Protein AF-A0A836LJ61-F1 (afdb_monomer)

Solvent-accessible surface area (backbone atoms only — not comparable to full-atom values): 12086 Å² total; per-residue (Å²): 141,86,81,91,87,84,80,86,81,91,79,88,78,81,90,78,89,77,90,81,89,81,90,79,80,95,72,95,64,85,80,70,62,71,61,62,61,51,51,56,52,51,52,52,52,48,54,52,49,50,53,52,41,46,74,70,70,47,64,63,67,63,55,51,52,43,59,75,76,42,60,72,69,58,45,50,56,47,52,53,53,51,51,51,47,53,52,50,42,53,52,52,51,55,54,53,74,72,51,62,84,84,47,52,71,61,50,54,52,49,51,52,51,49,50,49,45,51,50,51,52,51,54,52,53,50,53,50,53,52,52,49,51,50,52,53,50,49,53,54,49,51,50,52,51,51,52,50,53,51,49,50,51,52,51,52,51,50,53,51,50,53,55,49,50,53,50,51,56,61,62,44,50,61,54,53,52,52,51,53,51,50,52,54,52,50,52,51,53,53,50,54,50,52,52,51,53,53,52,58,64,68,78,107

Radius of gyration: 42.4 Å; Cα contacts (8 Å, |Δi|>4): 39; chains: 1; bounding box: 93×60×134 Å

Structure (mmCIF, N/CA/C/O backbone):
data_AF-A0A836LJ61-F1
#
_entry.id   AF-A0A836LJ61-F1
#
loop_
_atom_site.group_PDB
_atom_site.id
_atom_site.type_symbol
_atom_site.label_atom_id
_atom_site.label_alt_id
_atom_site.label_comp_id
_atom_site.label_asym_id
_atom_site.label_entity_id
_atom_site.label_seq_id
_atom_site.pdbx_PDB_ins_code
_atom_site.Cartn_x
_atom_site.Cartn_y
_atom_site.Cartn_z
_atom_site.occupancy
_atom_site.B_iso_or_equiv
_atom_site.auth_seq_id
_atom_site.auth_comp_id
_atom_site.auth_asym_id
_atom_site.auth_atom_id
_atom_site.pdbx_PDB_model_num
ATOM 1 N N . MET A 1 1 ? 5.068 -17.039 27.313 1.00 44.16 1 MET A N 1
ATOM 2 C CA . MET A 1 1 ? 5.742 -17.846 26.276 1.00 44.16 1 MET A CA 1
ATOM 3 C C . MET A 1 1 ? 5.333 -19.300 26.443 1.00 44.16 1 MET A C 1
ATOM 5 O O . MET A 1 1 ? 5.659 -19.870 27.473 1.00 44.16 1 MET A O 1
ATOM 9 N N . ARG A 1 2 ? 4.597 -19.876 25.486 1.00 36.59 2 ARG A N 1
ATOM 10 C CA . ARG A 1 2 ? 4.479 -21.328 25.267 1.00 36.59 2 ARG A CA 1
ATOM 11 C C . ARG A 1 2 ? 4.173 -21.536 23.786 1.00 36.59 2 ARG A C 1
ATOM 13 O O . ARG A 1 2 ? 3.287 -20.891 23.237 1.00 36.59 2 ARG A O 1
ATOM 20 N N . CYS A 1 3 ? 5.047 -22.321 23.176 1.00 38.25 3 CYS A N 1
ATOM 21 C CA . CYS A 1 3 ? 5.268 -22.480 21.751 1.00 38.25 3 CYS A CA 1
ATOM 22 C C . CYS A 1 3 ? 4.331 -23.538 21.148 1.00 38.25 3 CYS A C 1
ATOM 24 O O . CYS A 1 3 ? 3.771 -24.368 21.862 1.00 38.25 3 CYS A O 1
ATOM 26 N N . CYS A 1 4 ? 4.207 -23.477 19.828 1.00 45.09 4 CYS A N 1
ATOM 27 C CA . CYS A 1 4 ? 3.462 -24.343 18.924 1.00 45.09 4 CYS A CA 1
ATOM 28 C C . CYS A 1 4 ? 3.693 -25.848 19.128 1.00 45.09 4 CYS A C 1
ATOM 30 O O . CYS A 1 4 ? 4.825 -26.269 19.356 1.00 45.09 4 CYS A O 1
ATOM 32 N N . ARG A 1 5 ? 2.648 -26.649 18.880 1.00 39.84 5 ARG A N 1
ATOM 33 C CA . ARG A 1 5 ? 2.696 -27.962 18.205 1.00 39.84 5 ARG A CA 1
ATOM 34 C C . ARG A 1 5 ? 1.268 -28.494 18.078 1.00 39.84 5 ARG A C 1
ATOM 36 O O . ARG A 1 5 ? 0.656 -28.795 19.087 1.00 39.84 5 ARG A O 1
ATOM 43 N N . HIS A 1 6 ? 0.735 -28.544 16.862 1.00 38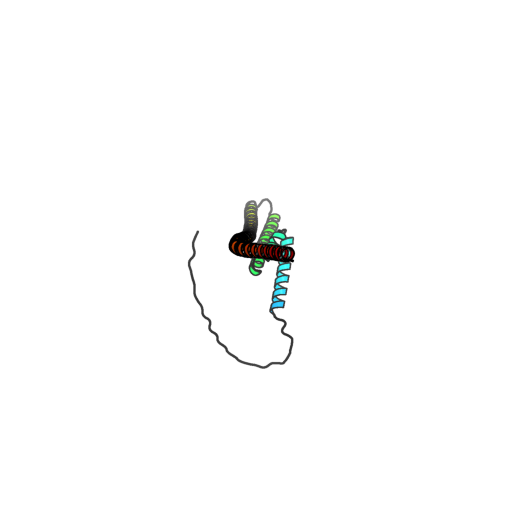.25 6 HIS A N 1
ATOM 44 C CA . HIS A 1 6 ? 0.222 -29.773 16.250 1.00 38.25 6 HIS A CA 1
ATOM 45 C C . HIS A 1 6 ? -0.155 -29.483 14.793 1.00 38.25 6 HIS A C 1
ATOM 47 O O . HIS A 1 6 ? -0.993 -28.643 14.480 1.00 38.25 6 HIS A O 1
ATOM 53 N N . LEU A 1 7 ? 0.595 -30.156 13.927 1.00 40.50 7 LEU A N 1
ATOM 54 C CA . LEU A 1 7 ? 0.459 -30.241 12.485 1.00 40.50 7 LEU A CA 1
ATOM 55 C C . LEU A 1 7 ? -0.731 -31.136 12.110 1.00 40.50 7 LEU A C 1
ATOM 57 O O . LEU A 1 7 ? -1.010 -32.108 12.804 1.00 40.50 7 LEU A O 1
ATOM 61 N N . LEU A 1 8 ? -1.324 -30.803 10.961 1.00 43.09 8 LEU A N 1
ATOM 62 C CA . LEU A 1 8 ? -1.774 -31.703 9.892 1.00 43.09 8 LEU A CA 1
ATOM 63 C C . LEU A 1 8 ? -2.558 -32.960 10.296 1.00 43.09 8 LEU A C 1
ATOM 65 O O . LEU A 1 8 ? -1.994 -33.979 10.681 1.00 43.09 8 LEU A O 1
ATOM 69 N N . THR A 1 9 ? -3.854 -32.936 10.000 1.00 40.59 9 THR A N 1
ATOM 70 C CA . THR A 1 9 ? -4.607 -34.140 9.635 1.00 40.59 9 THR A CA 1
ATOM 71 C C . THR A 1 9 ? -5.372 -33.849 8.352 1.00 40.59 9 THR A C 1
ATOM 73 O O . THR A 1 9 ? -6.233 -32.975 8.294 1.00 40.59 9 THR A O 1
ATOM 76 N N . ALA A 1 10 ? -4.967 -34.552 7.297 1.00 38.06 10 ALA A N 1
ATOM 77 C CA . ALA A 1 10 ? -5.681 -34.657 6.042 1.00 38.06 10 ALA A CA 1
ATOM 78 C C . ALA A 1 10 ? -7.031 -35.346 6.284 1.00 38.06 10 ALA A C 1
ATOM 80 O O . ALA A 1 10 ? -7.087 -36.358 6.980 1.00 38.06 10 ALA A O 1
ATOM 81 N N . ALA A 1 11 ? -8.097 -34.827 5.681 1.00 36.62 11 ALA A N 1
ATOM 82 C CA . ALA A 1 11 ? -9.365 -35.532 5.575 1.00 36.62 11 ALA A CA 1
ATOM 83 C C . ALA A 1 11 ? -9.870 -35.405 4.139 1.00 36.62 11 ALA A C 1
ATOM 85 O O . ALA A 1 11 ? -10.268 -34.336 3.680 1.00 36.62 11 ALA A O 1
ATOM 86 N N . ALA A 1 12 ? -9.778 -36.530 3.439 1.00 41.47 12 ALA A N 1
ATOM 87 C CA . ALA A 1 12 ? -10.475 -36.807 2.206 1.00 41.47 12 ALA A CA 1
ATOM 88 C C . ALA A 1 12 ? -11.982 -36.934 2.479 1.00 41.47 12 ALA A C 1
ATOM 90 O O . ALA A 1 12 ? -12.393 -37.649 3.391 1.00 41.47 12 ALA A O 1
ATOM 91 N N . SER A 1 13 ? -12.796 -36.302 1.643 1.00 42.72 13 SER A N 1
ATOM 92 C CA . SER A 1 13 ? -14.199 -36.665 1.422 1.00 42.72 13 SER A CA 1
ATOM 93 C C . SER A 1 13 ? -14.479 -36.431 -0.065 1.00 42.72 13 SER A C 1
ATOM 95 O O . SER A 1 13 ? -14.593 -35.305 -0.532 1.00 42.72 13 SER A O 1
ATOM 97 N N . ALA A 1 14 ? -14.236 -37.437 -0.905 1.00 37.72 14 ALA A N 1
ATOM 98 C CA . ALA A 1 14 ? -15.188 -38.498 -1.236 1.00 37.72 14 ALA A CA 1
ATOM 99 C C . ALA A 1 14 ? -16.477 -37.925 -1.841 1.00 37.72 14 ALA A C 1
ATOM 101 O O . ALA A 1 14 ? -17.413 -37.539 -1.145 1.00 37.72 14 ALA A O 1
ATOM 102 N N . ALA A 1 15 ? -16.474 -37.891 -3.173 1.00 37.56 15 ALA A N 1
ATOM 103 C CA . ALA A 1 15 ? -17.652 -37.785 -4.006 1.00 37.56 15 ALA A CA 1
ATOM 104 C C . ALA A 1 15 ? -18.613 -38.940 -3.696 1.00 37.56 15 ALA A C 1
ATOM 106 O O . ALA A 1 15 ? -18.236 -40.105 -3.805 1.00 37.56 15 ALA A O 1
ATOM 107 N N . VAL A 1 16 ? -19.860 -38.610 -3.368 1.00 38.16 16 VAL A N 1
ATOM 108 C CA . VAL A 1 16 ? -20.997 -39.505 -3.576 1.00 38.16 16 VAL A CA 1
ATOM 109 C C . VAL A 1 16 ? -22.079 -38.695 -4.267 1.00 38.16 16 VAL A C 1
ATOM 111 O O . VAL A 1 16 ? -22.767 -37.866 -3.676 1.00 38.16 16 VAL A O 1
ATOM 114 N N . SER A 1 17 ? -22.168 -38.935 -5.566 1.00 36.19 17 SER A N 1
ATOM 115 C CA . SER A 1 17 ? -23.322 -38.649 -6.393 1.00 36.19 17 SER A CA 1
ATOM 116 C C . SER A 1 17 ? -24.450 -39.584 -5.964 1.00 36.19 17 SER A C 1
ATOM 118 O O . SER A 1 17 ? -24.323 -40.797 -6.098 1.00 36.19 17 SER A O 1
ATOM 120 N N . THR A 1 18 ? -25.568 -39.032 -5.512 1.00 38.81 18 THR A N 1
ATOM 121 C CA . THR A 1 18 ? -26.854 -39.737 -5.536 1.00 38.81 18 THR A CA 1
ATOM 122 C C . THR A 1 18 ? -27.911 -38.791 -6.069 1.00 38.81 18 THR A C 1
ATOM 124 O O . THR A 1 18 ? -28.430 -37.916 -5.382 1.00 38.81 18 THR A O 1
ATOM 127 N N . SER A 1 19 ? -28.169 -38.985 -7.353 1.00 35.66 19 SER A N 1
ATOM 128 C CA . SER A 1 19 ? -29.383 -38.648 -8.073 1.00 35.66 19 SER A CA 1
ATOM 129 C C . SER A 1 19 ? -30.616 -39.260 -7.404 1.00 35.66 19 SER A C 1
ATOM 131 O O . SER A 1 19 ? -30.665 -40.474 -7.216 1.00 35.66 19 SER A O 1
ATOM 133 N N . ALA A 1 20 ? -31.636 -38.446 -7.145 1.00 34.50 20 ALA A N 1
ATOM 134 C CA . ALA A 1 20 ? -33.028 -38.884 -7.163 1.00 34.50 20 ALA A CA 1
ATOM 135 C C . ALA A 1 20 ? -33.936 -37.676 -7.421 1.00 34.50 20 ALA A C 1
ATOM 137 O O . ALA A 1 20 ? -33.952 -36.692 -6.686 1.00 34.50 20 ALA A O 1
ATOM 138 N N . SER A 1 21 ? -34.633 -37.776 -8.540 1.00 34.88 21 SER A N 1
ATOM 139 C CA . SER A 1 21 ? -35.595 -36.871 -9.142 1.00 34.88 21 SER A CA 1
ATOM 140 C C . SER A 1 21 ? -36.911 -36.797 -8.363 1.00 34.88 21 SER A C 1
ATOM 142 O O . SER A 1 21 ? -37.418 -37.806 -7.888 1.00 34.88 21 SER A O 1
ATOM 144 N N . SER A 1 22 ? -37.545 -35.623 -8.348 1.00 30.77 22 SER A N 1
ATOM 145 C CA . SER A 1 22 ? -39.002 -35.536 -8.511 1.00 30.77 22 SER A CA 1
ATOM 146 C C . SER A 1 22 ? -39.396 -34.168 -9.070 1.00 30.77 22 SER A C 1
ATOM 148 O O . SER A 1 22 ? -38.905 -33.118 -8.669 1.00 30.77 22 SER A O 1
ATOM 150 N N . SER A 1 23 ? -40.226 -34.247 -10.100 1.00 37.88 23 SER A N 1
ATOM 151 C CA . SER A 1 23 ? -40.7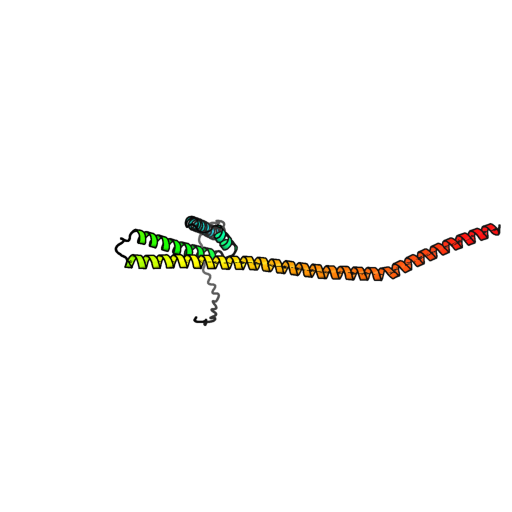64 -33.200 -10.957 1.00 37.88 23 SER A CA 1
ATOM 152 C C . SER A 1 23 ? -41.703 -32.240 -10.226 1.00 37.88 23 SER A C 1
ATOM 154 O O . SER A 1 23 ? -42.610 -32.687 -9.528 1.00 37.88 23 SER A O 1
ATOM 156 N N . GLY A 1 24 ? -41.573 -30.939 -10.494 1.00 31.80 24 GLY A N 1
ATOM 157 C CA . GLY A 1 24 ? -42.545 -29.937 -10.064 1.00 31.80 24 GLY A CA 1
ATOM 158 C C . GLY A 1 24 ? -42.348 -28.596 -10.766 1.00 31.80 24 GLY A C 1
ATOM 159 O O . GLY A 1 24 ? -41.484 -27.825 -10.377 1.00 31.80 24 GLY A O 1
ATOM 160 N N . SER A 1 25 ? -43.173 -28.370 -11.792 1.00 32.38 25 SER A N 1
ATOM 161 C CA . SER A 1 25 ? -43.582 -27.087 -12.388 1.00 32.38 25 SER A CA 1
ATOM 162 C C . SER A 1 25 ? -42.511 -26.083 -12.836 1.00 32.38 25 SER A C 1
ATOM 164 O O . SER A 1 25 ? -41.841 -25.419 -12.051 1.00 32.38 25 SER A O 1
ATOM 166 N N . VAL A 1 26 ? -42.489 -25.918 -14.158 1.00 45.31 26 VAL A N 1
ATOM 167 C CA . VAL A 1 26 ? -41.986 -24.781 -14.927 1.00 45.31 26 VAL A CA 1
ATOM 168 C C . VAL A 1 26 ? -42.402 -23.458 -14.283 1.00 45.31 26 VAL A C 1
ATOM 170 O O . VAL A 1 26 ? -43.577 -23.112 -14.290 1.00 45.31 26 VAL A O 1
ATOM 173 N N . ASP A 1 27 ? -41.421 -22.703 -13.800 1.00 34.75 27 ASP A N 1
ATOM 174 C CA . ASP A 1 27 ? -41.513 -21.251 -13.711 1.00 34.75 27 ASP A CA 1
ATOM 175 C C . ASP A 1 27 ? -40.127 -20.682 -14.028 1.00 34.75 27 ASP A C 1
ATOM 177 O O . ASP A 1 27 ? -39.209 -20.646 -13.203 1.00 34.75 27 ASP A O 1
ATOM 181 N N . ALA A 1 28 ? -39.944 -20.327 -15.299 1.00 39.94 28 ALA A N 1
ATOM 182 C CA . ALA A 1 28 ? -38.728 -19.731 -15.827 1.00 39.94 28 ALA A CA 1
ATOM 183 C C . ALA A 1 28 ? -38.600 -18.292 -15.309 1.00 39.94 28 ALA A C 1
ATOM 185 O O . ALA A 1 28 ? -38.899 -17.318 -15.997 1.00 39.94 28 ALA A O 1
ATOM 186 N N . ARG A 1 29 ? -38.148 -18.160 -14.062 1.00 39.91 29 ARG A N 1
ATOM 187 C CA . ARG A 1 29 ? -37.668 -16.904 -13.492 1.00 39.91 29 ARG A CA 1
ATOM 188 C C . ARG A 1 29 ? -36.154 -16.868 -13.703 1.00 39.91 29 ARG A C 1
ATOM 190 O O . ARG A 1 29 ? -35.488 -17.817 -13.289 1.00 39.91 29 ARG A O 1
ATOM 197 N N . PRO A 1 30 ? -35.577 -15.828 -14.330 1.00 39.69 30 PRO A N 1
ATOM 198 C CA . PRO A 1 30 ? -34.135 -15.774 -14.506 1.00 39.69 30 PRO A CA 1
ATOM 199 C C . PRO A 1 30 ? -33.485 -15.788 -13.121 1.00 39.69 30 PRO A C 1
ATOM 201 O O . PRO A 1 30 ? -33.727 -14.905 -12.291 1.00 39.69 30 PRO A O 1
ATOM 204 N N . ALA A 1 31 ? -32.700 -16.832 -12.860 1.00 41.81 31 ALA A N 1
ATOM 205 C CA . ALA A 1 31 ? -31.839 -16.938 -11.699 1.00 41.81 31 ALA A CA 1
ATOM 206 C C . ALA A 1 31 ? -30.743 -15.874 -11.832 1.00 41.81 31 ALA A C 1
ATOM 208 O O . ALA A 1 31 ? -29.651 -16.128 -12.328 1.00 41.81 31 ALA A O 1
ATOM 209 N N . VAL A 1 32 ? -31.072 -14.650 -11.418 1.00 51.66 32 VAL A N 1
ATOM 210 C CA . VAL A 1 32 ? -30.083 -13.632 -11.059 1.00 51.66 32 VAL A CA 1
ATOM 211 C C . VAL A 1 32 ? -29.144 -14.293 -10.047 1.00 51.66 32 VAL A C 1
ATOM 213 O O . VAL A 1 32 ? -29.651 -14.881 -9.081 1.00 51.66 32 VAL A O 1
ATOM 216 N N . PRO A 1 33 ? -27.818 -14.261 -10.257 1.00 43.94 33 PRO A N 1
ATOM 217 C CA . PRO A 1 33 ? -26.881 -14.987 -9.415 1.00 43.94 33 PRO A CA 1
ATOM 218 C C . PRO A 1 33 ? -27.097 -14.590 -7.953 1.00 43.94 33 PRO A C 1
ATOM 220 O O . PRO A 1 33 ? -27.109 -13.414 -7.592 1.00 43.94 33 PRO A O 1
ATOM 223 N N . ALA A 1 34 ? -27.285 -15.585 -7.085 1.00 49.34 34 ALA A N 1
ATOM 224 C CA . ALA A 1 34 ? -27.433 -15.374 -5.646 1.00 49.34 34 ALA A CA 1
ATOM 225 C C . ALA A 1 34 ? -26.196 -14.698 -5.007 1.00 49.34 34 ALA A C 1
ATOM 227 O O . ALA A 1 34 ? -26.288 -14.222 -3.875 1.00 49.34 34 ALA A O 1
ATOM 228 N N . SER A 1 35 ? -25.078 -14.606 -5.745 1.00 52.19 35 SER A N 1
ATOM 229 C CA . SER A 1 35 ? -23.873 -13.851 -5.369 1.00 52.19 35 SER A CA 1
ATOM 230 C C . SER A 1 35 ? -24.168 -12.358 -5.210 1.00 52.19 35 SER A C 1
ATOM 232 O O . SER A 1 35 ? -23.905 -11.792 -4.152 1.00 52.19 35 SER A O 1
ATOM 234 N N . ASP A 1 36 ? -24.853 -11.740 -6.177 1.00 52.69 36 ASP A N 1
ATOM 235 C CA . ASP A 1 36 ? -25.031 -10.280 -6.217 1.00 52.69 36 ASP A CA 1
ATOM 236 C C . ASP A 1 36 ? -25.926 -9.766 -5.075 1.00 52.69 36 ASP A C 1
ATOM 238 O O . ASP A 1 36 ? -25.746 -8.667 -4.537 1.00 52.69 36 ASP A O 1
ATOM 242 N N . LYS A 1 37 ? -26.896 -10.582 -4.640 1.00 55.81 37 LYS A N 1
ATOM 243 C CA . LYS A 1 37 ? -27.758 -10.264 -3.485 1.00 55.81 37 LYS A CA 1
ATOM 244 C C . LYS A 1 37 ? -27.027 -10.427 -2.149 1.00 55.81 37 LYS A C 1
ATOM 246 O O . LYS A 1 37 ? -27.299 -9.679 -1.209 1.00 55.81 37 LYS A O 1
ATOM 251 N N . SER A 1 38 ? -26.106 -11.386 -2.051 1.00 60.34 38 SER A N 1
ATOM 252 C CA . SER A 1 38 ? -25.283 -11.578 -0.853 1.00 60.34 38 SER A CA 1
ATOM 253 C C . SER A 1 38 ? -24.251 -10.458 -0.705 1.00 60.34 38 SER A C 1
ATOM 255 O O . SER A 1 38 ? -24.109 -9.895 0.383 1.00 60.34 38 SER A O 1
ATOM 257 N N . GLU A 1 39 ? -23.606 -10.070 -1.805 1.00 63.75 39 GLU A N 1
ATOM 258 C CA . GLU A 1 39 ? -22.591 -9.014 -1.839 1.00 63.75 39 GLU A CA 1
ATOM 259 C C . GLU A 1 39 ? -23.191 -7.640 -1.520 1.00 63.75 39 GLU A C 1
ATOM 261 O O . GLU A 1 39 ? -22.714 -6.942 -0.623 1.00 63.75 39 GLU A O 1
ATOM 266 N N . SER A 1 40 ? -24.326 -7.293 -2.133 1.00 70.25 40 SER A N 1
ATOM 267 C CA . SER A 1 40 ? -25.053 -6.052 -1.815 1.00 70.25 40 SER A CA 1
ATOM 268 C C . SER A 1 40 ? -25.546 -5.996 -0.358 1.00 70.25 40 SER A C 1
ATOM 270 O O . SER A 1 40 ? -25.511 -4.935 0.285 1.00 70.25 40 SER A O 1
ATOM 272 N N . SER A 1 41 ? -25.949 -7.133 0.221 1.00 76.19 41 SER A N 1
ATOM 273 C CA . SER A 1 41 ? -26.294 -7.225 1.647 1.00 76.19 41 SER A CA 1
ATOM 274 C C . SER A 1 41 ? -25.068 -7.080 2.561 1.00 76.19 41 SER A C 1
ATOM 276 O O . SER A 1 41 ? -25.166 -6.494 3.644 1.00 76.19 41 SER A O 1
ATOM 278 N N . ALA A 1 42 ? -23.909 -7.596 2.155 1.00 70.56 42 ALA A N 1
ATOM 279 C CA . ALA A 1 42 ? -22.667 -7.480 2.914 1.00 70.56 42 ALA A CA 1
ATOM 280 C C . ALA A 1 42 ? -22.140 -6.038 2.903 1.00 70.56 42 ALA A C 1
ATOM 282 O O . ALA A 1 42 ? -21.779 -5.499 3.953 1.00 70.56 42 ALA A O 1
ATOM 283 N N . GLU A 1 43 ? -22.175 -5.369 1.750 1.00 78.69 43 GLU A N 1
ATOM 284 C CA . GLU A 1 43 ? -21.792 -3.964 1.614 1.00 78.69 43 GLU A CA 1
ATOM 285 C C . GLU A 1 43 ? -22.678 -3.031 2.441 1.00 78.69 43 GLU A C 1
ATOM 287 O O . GLU A 1 43 ? -22.188 -2.113 3.104 1.00 78.69 43 GLU A O 1
ATOM 292 N N . THR A 1 44 ? -23.994 -3.251 2.435 1.00 83.75 44 THR A N 1
ATOM 293 C CA . THR A 1 44 ? -24.934 -2.448 3.232 1.00 83.75 44 THR A CA 1
ATOM 294 C C . THR A 1 44 ? -24.719 -2.653 4.729 1.00 83.75 44 THR A C 1
ATOM 296 O O . THR A 1 44 ? -24.674 -1.667 5.478 1.00 83.75 44 THR A O 1
ATOM 299 N N . ALA A 1 45 ? -24.478 -3.892 5.171 1.00 80.56 45 ALA A N 1
ATOM 300 C CA . ALA A 1 45 ? -24.068 -4.177 6.543 1.00 80.56 45 ALA A CA 1
ATOM 301 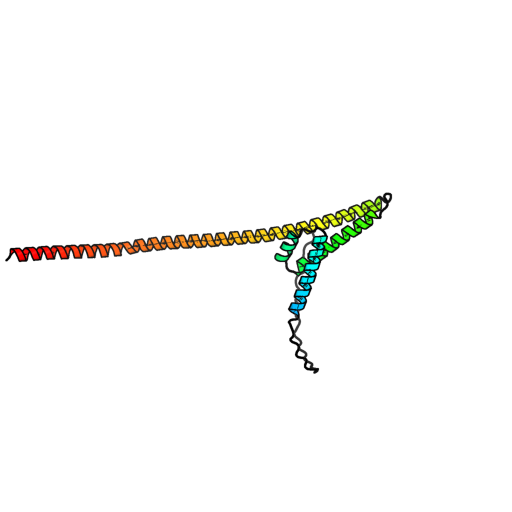C C . ALA A 1 45 ? -22.768 -3.431 6.898 1.00 80.56 45 ALA A C 1
ATOM 303 O O . ALA A 1 45 ? -22.696 -2.786 7.947 1.00 80.56 45 ALA A O 1
ATOM 304 N N . MET A 1 46 ? -21.788 -3.405 5.996 1.00 77.50 46 MET A N 1
ATOM 305 C CA . MET A 1 46 ? -20.514 -2.711 6.193 1.00 77.50 46 MET A CA 1
ATOM 306 C C . MET A 1 46 ? -20.656 -1.193 6.268 1.00 77.50 46 MET A C 1
ATOM 308 O O . MET A 1 46 ? -20.129 -0.573 7.190 1.00 77.50 46 MET A O 1
ATOM 312 N N . ARG A 1 47 ? -21.434 -0.583 5.369 1.00 82.44 47 ARG A N 1
ATOM 313 C CA . ARG A 1 47 ? -21.744 0.856 5.409 1.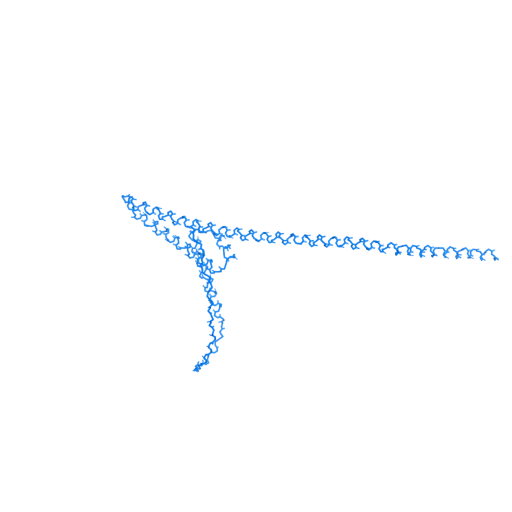00 82.44 47 ARG A CA 1
ATOM 314 C C . ARG A 1 47 ? -22.459 1.225 6.709 1.00 82.44 47 ARG A C 1
ATOM 316 O O . ARG A 1 47 ? -22.193 2.281 7.288 1.00 82.44 47 ARG A O 1
ATOM 323 N N . SER A 1 48 ? -23.337 0.352 7.207 1.00 85.31 48 SER A N 1
ATOM 324 C CA . SER A 1 48 ? -24.012 0.559 8.491 1.00 85.31 48 SER A CA 1
ATOM 325 C C . SER A 1 48 ? -23.037 0.493 9.678 1.00 85.31 48 SER A C 1
ATOM 327 O O . SER A 1 48 ? -23.101 1.344 10.570 1.00 85.31 48 SER A O 1
ATOM 329 N N . LEU A 1 49 ? -22.089 -0.454 9.666 1.00 82.81 49 LEU A N 1
ATOM 330 C CA . LEU A 1 49 ? -21.029 -0.582 10.672 1.00 82.81 49 LEU A CA 1
ATOM 331 C C . LEU A 1 49 ? -20.086 0.621 10.634 1.00 82.81 49 LEU A C 1
ATOM 333 O O . LEU A 1 49 ? -19.807 1.208 11.678 1.00 82.81 49 LEU A O 1
ATOM 337 N N . TYR A 1 50 ? -19.682 1.041 9.436 1.00 83.56 50 TYR A N 1
ATOM 338 C CA . TYR A 1 50 ? -18.851 2.215 9.203 1.00 83.56 50 TYR A CA 1
ATOM 339 C C . TYR A 1 50 ? -19.491 3.474 9.795 1.00 83.56 50 TYR A C 1
ATOM 341 O O . TYR A 1 50 ? -18.867 4.173 10.589 1.00 83.56 50 TYR A O 1
ATOM 349 N N . ARG A 1 51 ? -20.777 3.726 9.507 1.00 84.88 51 ARG A N 1
ATOM 350 C CA . ARG A 1 51 ? -21.517 4.868 10.076 1.00 84.88 51 ARG A CA 1
ATOM 351 C C . ARG A 1 51 ? -21.596 4.814 11.603 1.00 84.88 51 ARG A C 1
ATOM 353 O O . ARG A 1 51 ? -21.494 5.852 12.251 1.00 84.88 51 ARG A O 1
ATOM 360 N N . ARG A 1 52 ? -21.796 3.629 12.190 1.00 84.56 52 ARG A N 1
ATOM 361 C CA . ARG A 1 52 ? -21.848 3.456 13.654 1.00 84.56 52 ARG A CA 1
ATOM 362 C C . ARG A 1 52 ? -20.497 3.730 14.310 1.00 84.56 52 ARG A C 1
ATOM 364 O O . ARG A 1 52 ? -20.465 4.361 15.359 1.00 84.56 52 ARG A O 1
ATOM 371 N N . LEU A 1 53 ? -19.406 3.297 13.686 1.00 82.75 53 LEU A N 1
ATOM 372 C CA . LEU A 1 53 ? -18.046 3.562 14.153 1.00 82.75 53 LEU A CA 1
ATOM 373 C C . LEU A 1 53 ? -17.677 5.044 14.018 1.00 82.75 53 LEU A C 1
ATOM 375 O O . LEU A 1 53 ? -17.113 5.613 14.948 1.00 82.75 53 LEU A O 1
ATOM 379 N N . LEU A 1 54 ? -18.091 5.697 12.928 1.00 84.88 54 LEU A N 1
ATOM 380 C CA . LEU A 1 54 ? -17.914 7.141 12.757 1.00 84.88 54 LEU A CA 1
ATOM 381 C C . LEU A 1 54 ? -18.645 7.931 13.855 1.00 84.88 54 LEU A C 1
ATOM 383 O O . LEU A 1 54 ? -18.081 8.842 14.450 1.00 84.88 54 LEU A O 1
ATOM 387 N N . LYS A 1 55 ? -19.886 7.535 14.180 1.00 87.00 55 LYS A N 1
ATOM 388 C CA . LYS A 1 55 ? -20.660 8.119 15.291 1.00 87.00 55 LYS A CA 1
ATOM 389 C C . LYS A 1 55 ? -20.030 7.865 16.663 1.00 87.00 55 LYS A C 1
ATOM 391 O O . LYS A 1 55 ? -20.217 8.674 17.561 1.00 87.00 55 LYS A O 1
ATOM 396 N N . ALA A 1 56 ? -19.296 6.765 16.826 1.00 78.12 56 ALA A N 1
ATOM 397 C CA . ALA A 1 56 ? -18.536 6.470 18.040 1.00 78.12 56 ALA A CA 1
ATOM 398 C C . ALA A 1 56 ? -17.227 7.285 18.151 1.00 78.12 56 ALA A C 1
ATOM 400 O O . ALA A 1 56 ? -16.499 7.126 19.129 1.00 78.12 56 ALA A O 1
ATOM 401 N N . GLY A 1 57 ? -16.931 8.157 17.176 1.00 77.38 57 GLY A N 1
ATOM 402 C CA . GLY A 1 57 ? -15.753 9.026 17.178 1.00 77.38 57 GLY A CA 1
ATOM 403 C C . GLY A 1 57 ? -14.474 8.354 16.672 1.00 77.38 57 GLY A C 1
ATOM 404 O O . GLY A 1 57 ? -13.382 8.785 17.030 1.00 77.38 57 GLY A O 1
ATOM 405 N N . GLU A 1 58 ? -14.582 7.282 15.881 1.00 81.19 58 GLU A N 1
ATOM 406 C CA . GLU A 1 58 ? -13.415 6.642 15.260 1.00 81.19 58 GLU A CA 1
ATOM 407 C C . GLU A 1 58 ? -12.907 7.405 14.027 1.00 81.19 58 GLU A C 1
ATOM 409 O O . GLU A 1 58 ? -13.669 8.039 13.293 1.00 81.19 58 GLU A O 1
ATOM 414 N N . GLU A 1 59 ? -11.601 7.300 13.767 1.00 78.81 59 GLU A N 1
ATOM 415 C CA . GLU A 1 59 ? -10.937 7.963 12.642 1.00 78.81 59 GLU A CA 1
ATOM 416 C C . GLU A 1 59 ? -11.382 7.366 11.294 1.00 78.81 59 GLU A C 1
ATOM 418 O O . GLU A 1 59 ? -10.969 6.273 10.895 1.00 78.81 59 GLU A O 1
ATOM 423 N N . GLY A 1 60 ? -12.203 8.115 10.551 1.00 74.94 60 GLY A N 1
ATOM 424 C CA . GLY A 1 60 ? -12.766 7.669 9.272 1.00 74.94 60 GLY A CA 1
ATOM 425 C C . GLY A 1 60 ? -11.723 7.315 8.206 1.00 74.94 60 GLY A C 1
ATOM 426 O O . GLY A 1 60 ? -11.941 6.370 7.448 1.00 74.94 60 GLY A O 1
ATOM 427 N N . ARG A 1 61 ? -10.580 8.020 8.186 1.00 75.25 61 ARG A N 1
ATOM 428 C CA . ARG A 1 61 ? -9.467 7.769 7.249 1.00 75.25 61 ARG A CA 1
ATOM 429 C C . ARG A 1 61 ? -8.769 6.438 7.526 1.00 75.25 61 ARG A C 1
ATOM 431 O O . ARG A 1 61 ? -8.556 5.659 6.605 1.00 75.25 61 ARG A O 1
ATOM 438 N N . MET A 1 62 ? -8.486 6.138 8.796 1.00 72.38 62 MET A N 1
ATOM 439 C CA . MET A 1 62 ? -7.874 4.865 9.198 1.00 72.38 62 MET A CA 1
ATOM 440 C C . MET A 1 62 ? -8.776 3.683 8.821 1.00 72.38 62 MET A C 1
ATOM 442 O O . MET A 1 62 ? -8.306 2.654 8.345 1.00 72.38 62 MET A O 1
ATOM 446 N N . MET A 1 63 ? -10.088 3.847 8.993 1.00 75.19 63 MET A N 1
ATOM 447 C CA . MET A 1 63 ? -11.066 2.812 8.677 1.00 75.19 63 MET A CA 1
ATOM 448 C C . MET A 1 63 ? -11.229 2.588 7.166 1.00 75.19 63 MET A C 1
ATOM 450 O O . MET A 1 63 ? -11.373 1.444 6.745 1.00 75.19 63 MET A O 1
ATOM 454 N N . GLN A 1 64 ? -11.157 3.651 6.354 1.00 78.81 64 GLN A N 1
ATOM 455 C CA . GLN A 1 64 ? -11.125 3.546 4.889 1.00 78.81 64 GLN A CA 1
ATOM 456 C C . GLN A 1 64 ? -9.884 2.792 4.404 1.00 78.81 64 GLN A C 1
ATOM 458 O O . GLN A 1 64 ? -10.015 1.872 3.606 1.00 78.81 64 GLN A O 1
ATOM 463 N N . HIS A 1 65 ? -8.703 3.109 4.938 1.00 74.31 65 HIS A N 1
ATOM 464 C CA . HIS A 1 65 ? -7.463 2.415 4.561 1.00 74.31 65 HIS A CA 1
ATOM 465 C C . HIS A 1 65 ? -7.460 0.944 5.003 1.00 74.31 65 HIS A C 1
ATOM 467 O O . HIS A 1 65 ? -6.985 0.063 4.297 1.00 74.31 65 HIS A O 1
ATOM 473 N N . CYS A 1 66 ? -8.081 0.627 6.142 1.00 69.50 66 CYS A N 1
ATOM 474 C CA . CYS A 1 66 ? -8.238 -0.767 6.561 1.00 69.50 66 CYS A CA 1
ATOM 475 C C . CYS A 1 66 ? -9.159 -1.578 5.636 1.00 69.50 66 CYS A C 1
ATOM 477 O O . CYS A 1 66 ? -8.971 -2.791 5.545 1.00 69.50 66 CYS A O 1
ATOM 479 N N . LEU A 1 67 ? -10.138 -0.934 4.987 1.00 69.88 67 LEU A N 1
ATOM 480 C CA . LEU A 1 67 ? -11.049 -1.561 4.020 1.00 69.88 67 LEU A CA 1
ATOM 481 C C . LEU A 1 67 ? -10.376 -1.819 2.668 1.00 69.88 67 LEU A C 1
ATOM 483 O O . LEU A 1 67 ? -10.761 -2.762 1.987 1.00 69.88 67 LEU A O 1
ATOM 487 N N . THR A 1 68 ? -9.393 -1.004 2.280 1.00 76.56 68 THR A N 1
ATOM 488 C CA . THR A 1 68 ? -8.660 -1.191 1.020 1.00 76.56 68 THR A CA 1
ATOM 489 C C . THR A 1 68 ? -7.545 -2.225 1.143 1.00 76.56 68 THR A C 1
ATOM 491 O O . THR A 1 68 ? -7.256 -2.921 0.175 1.00 76.56 68 THR A O 1
ATOM 494 N N . VAL A 1 69 ? -6.924 -2.343 2.322 1.00 76.31 69 VAL A N 1
ATOM 495 C CA . VAL A 1 69 ? -5.750 -3.208 2.529 1.00 76.31 69 VAL A CA 1
ATOM 496 C C . VAL A 1 69 ? -6.112 -4.628 2.987 1.00 76.31 69 VAL A C 1
ATOM 498 O O . VAL A 1 69 ? -5.401 -5.570 2.649 1.00 76.31 69 VAL A O 1
ATOM 501 N N . ASN A 1 70 ? -7.183 -4.814 3.769 1.00 77.62 70 ASN A N 1
ATOM 502 C CA . ASN A 1 70 ? -7.517 -6.120 4.356 1.00 77.62 70 ASN A CA 1
ATOM 503 C C . ASN A 1 70 ? -8.714 -6.788 3.670 1.00 77.62 70 ASN A C 1
ATOM 505 O O . ASN A 1 70 ? -9.615 -6.091 3.200 1.00 77.62 70 ASN A O 1
ATOM 509 N N . PRO A 1 71 ? -8.794 -8.134 3.694 1.00 80.25 71 PRO A N 1
ATOM 510 C CA . PRO A 1 71 ? -9.981 -8.838 3.238 1.00 80.25 71 PRO A CA 1
ATOM 511 C C . PRO A 1 71 ? -11.220 -8.396 4.023 1.00 80.25 71 PRO A C 1
ATOM 513 O O . PRO A 1 71 ? -11.177 -8.072 5.216 1.00 80.25 71 PRO A O 1
ATOM 516 N N . LEU A 1 72 ? -12.354 -8.420 3.329 1.00 76.00 72 LEU A N 1
ATOM 517 C CA . LEU A 1 72 ? -13.641 -7.925 3.806 1.00 76.00 72 LEU A CA 1
ATOM 518 C C . LEU A 1 72 ? -14.086 -8.575 5.137 1.00 76.00 72 LEU A C 1
ATOM 520 O O . LEU A 1 72 ? -14.676 -7.925 5.998 1.00 76.00 72 LEU A O 1
ATOM 524 N N . SER A 1 73 ? -13.764 -9.854 5.342 1.00 79.88 73 SER A N 1
ATOM 525 C CA . SER A 1 73 ? -14.070 -10.595 6.573 1.00 79.88 73 SER A CA 1
ATOM 526 C C . SER A 1 73 ? -13.360 -10.026 7.803 1.00 79.88 73 SER A C 1
ATOM 528 O O . SER A 1 73 ? -13.956 -9.903 8.878 1.00 79.88 73 SER A O 1
ATOM 530 N N . ASP A 1 74 ? -12.093 -9.647 7.646 1.00 80.38 74 ASP A N 1
ATOM 531 C CA . ASP A 1 74 ? -11.235 -9.220 8.749 1.00 80.38 74 ASP A CA 1
ATOM 532 C C . ASP A 1 74 ? -11.576 -7.798 9.186 1.00 80.38 74 ASP A C 1
ATOM 534 O O . ASP A 1 74 ? -11.597 -7.504 10.386 1.00 80.38 74 ASP A O 1
ATOM 538 N N . SER A 1 75 ? -11.928 -6.930 8.233 1.00 78.56 75 SER A N 1
ATOM 539 C CA . SER A 1 75 ? -12.384 -5.566 8.513 1.00 78.56 75 SER A CA 1
ATOM 540 C C . SER A 1 75 ? -13.731 -5.551 9.251 1.00 78.56 75 SER A C 1
ATOM 542 O O . SER A 1 75 ? -13.901 -4.797 10.216 1.00 78.56 75 SER A O 1
ATOM 544 N N . VAL A 1 76 ? -14.664 -6.444 8.897 1.00 81.44 76 VAL A N 1
ATOM 545 C CA . VAL A 1 76 ? -15.940 -6.614 9.617 1.00 81.44 76 VAL A CA 1
ATOM 546 C C . VAL A 1 76 ? -15.719 -7.181 11.017 1.00 81.44 76 VAL A C 1
ATOM 548 O O . VAL A 1 76 ? -16.257 -6.646 11.993 1.00 81.44 76 VAL A O 1
ATOM 551 N N . ALA A 1 77 ? -14.909 -8.236 11.153 1.00 84.62 77 ALA A N 1
ATOM 552 C CA . ALA A 1 77 ? -14.595 -8.831 12.451 1.00 84.62 77 ALA A CA 1
ATOM 553 C C . ALA A 1 77 ? -13.938 -7.811 13.395 1.00 84.62 77 ALA A C 1
ATOM 555 O O . ALA A 1 77 ? -14.274 -7.738 14.585 1.00 84.62 77 ALA A O 1
ATOM 556 N N . TYR A 1 78 ? -13.046 -6.985 12.849 1.00 81.62 78 TYR A N 1
ATOM 557 C CA . TYR A 1 78 ? -12.429 -5.868 13.544 1.00 81.62 78 TYR A CA 1
ATOM 558 C C . TYR A 1 78 ? -13.464 -4.826 13.996 1.00 81.62 78 TYR A C 1
ATOM 560 O O . TYR A 1 78 ? -13.551 -4.521 15.189 1.00 81.62 78 TYR A O 1
ATOM 568 N N . GLY A 1 79 ? -14.297 -4.334 13.074 1.00 83.19 79 GLY A N 1
ATOM 569 C CA . GLY A 1 79 ? -15.316 -3.326 13.366 1.00 83.19 79 GLY A CA 1
ATOM 570 C C . GLY A 1 79 ? -16.319 -3.783 14.429 1.00 83.19 79 GLY A C 1
ATOM 571 O O . GLY A 1 79 ? -16.680 -3.019 15.326 1.00 83.19 79 GLY A O 1
ATOM 572 N N . LEU A 1 80 ? -16.712 -5.060 14.408 1.00 85.75 80 LEU A N 1
ATOM 573 C CA . LEU A 1 80 ? -17.584 -5.649 15.427 1.00 85.75 80 LEU A CA 1
ATOM 574 C C . LEU 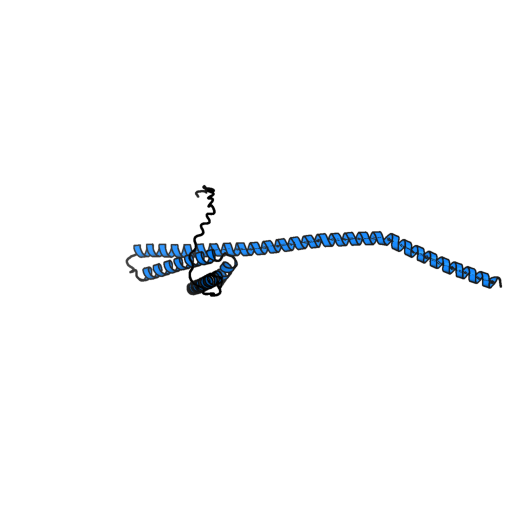A 1 80 ? -16.907 -5.758 16.800 1.00 85.75 80 LEU A C 1
ATOM 576 O O . LEU A 1 80 ? -17.568 -5.537 17.817 1.00 85.75 80 LEU A O 1
ATOM 580 N N . ARG A 1 81 ? -15.613 -6.099 16.863 1.00 87.19 81 ARG A N 1
ATOM 581 C CA . ARG A 1 81 ? -14.853 -6.098 18.128 1.00 87.19 81 ARG A CA 1
ATOM 582 C C . ARG A 1 81 ? -14.738 -4.688 18.697 1.00 87.19 81 ARG A C 1
ATOM 584 O O . ARG A 1 81 ? -14.938 -4.503 19.895 1.00 87.19 81 ARG A O 1
ATOM 591 N N . LEU A 1 82 ? -14.484 -3.705 17.840 1.00 86.31 82 LEU A N 1
ATOM 592 C CA . LEU A 1 82 ? -14.374 -2.304 18.229 1.00 86.31 82 LEU A CA 1
ATOM 593 C C . LEU A 1 82 ? -15.707 -1.759 18.767 1.00 86.31 82 LEU A C 1
ATOM 595 O O . LEU A 1 82 ? -15.742 -1.173 19.847 1.00 86.31 82 LEU A O 1
ATOM 599 N N . LEU A 1 83 ? -16.826 -2.051 18.093 1.00 87.88 83 LEU A N 1
ATOM 600 C CA . LEU A 1 83 ? -18.167 -1.702 18.579 1.00 87.88 83 LEU A CA 1
ATOM 601 C C . LEU A 1 83 ? -18.505 -2.374 19.914 1.00 87.88 83 LEU A C 1
ATOM 603 O O . LEU A 1 83 ? -19.117 -1.744 20.776 1.00 87.88 83 LEU A O 1
ATOM 607 N N . ARG A 1 84 ? -18.107 -3.638 20.115 1.00 88.31 84 ARG A N 1
ATOM 608 C CA . ARG A 1 84 ? -18.297 -4.331 21.401 1.00 88.31 84 ARG A CA 1
ATOM 609 C C . ARG A 1 84 ? -17.525 -3.654 22.530 1.00 88.31 84 ARG A C 1
ATOM 611 O O . ARG A 1 84 ? -18.082 -3.492 23.611 1.00 88.31 84 ARG A O 1
ATOM 618 N N . LEU A 1 85 ? -16.284 -3.237 22.283 1.00 86.06 85 LEU A N 1
ATOM 619 C CA . LEU A 1 85 ? -15.466 -2.526 23.270 1.00 86.06 85 LEU A CA 1
ATOM 620 C C . LEU A 1 85 ? -16.049 -1.144 23.600 1.00 86.06 85 LEU A C 1
ATOM 622 O O . LEU A 1 85 ? -16.145 -0.805 24.776 1.00 86.06 85 LEU A O 1
ATOM 626 N N . HIS A 1 86 ? -16.520 -0.393 22.599 1.00 87.12 86 HIS A N 1
ATOM 627 C CA . HIS A 1 86 ? -17.214 0.889 22.804 1.00 87.12 86 HIS A CA 1
ATOM 628 C C . HIS A 1 86 ? -18.516 0.743 23.587 1.00 87.12 86 HIS A C 1
ATOM 630 O O . HIS A 1 86 ? -18.796 1.510 24.510 1.00 87.12 86 HIS A O 1
ATOM 636 N N . ARG A 1 87 ? -19.312 -0.281 23.267 1.00 87.69 87 ARG A N 1
ATOM 637 C CA . ARG A 1 87 ? -20.524 -0.593 24.030 1.00 87.69 87 ARG A CA 1
ATOM 638 C C . ARG A 1 87 ? -20.180 -0.999 25.466 1.00 87.69 87 ARG A C 1
ATOM 640 O O . ARG A 1 87 ? -20.830 -0.544 26.398 1.00 87.69 87 ARG A O 1
ATOM 647 N N . GLY A 1 88 ? -19.120 -1.782 25.658 1.00 85.62 88 GLY A N 1
ATOM 648 C CA . GLY A 1 88 ? -18.584 -2.102 26.982 1.00 85.62 88 GLY A CA 1
ATOM 649 C C . GLY A 1 88 ? -18.206 -0.845 27.768 1.00 85.62 88 GLY A C 1
ATOM 650 O O . GLY A 1 88 ? -18.670 -0.664 28.889 1.00 85.62 88 GLY A O 1
ATOM 651 N N . LEU A 1 89 ? -17.459 0.074 27.156 1.00 86.12 89 LEU A N 1
ATOM 652 C CA . LEU A 1 89 ? -17.028 1.316 27.795 1.00 86.12 89 LEU A CA 1
ATOM 653 C C . LEU A 1 89 ? -18.213 2.215 28.184 1.00 86.12 89 LEU A C 1
ATOM 655 O O . LEU A 1 89 ? -18.301 2.647 29.328 1.00 86.12 89 LEU A O 1
ATOM 659 N N . THR A 1 90 ? -19.165 2.426 27.274 1.00 87.00 90 THR A N 1
ATOM 660 C CA . THR A 1 90 ? -20.368 3.238 27.542 1.00 87.00 90 THR A CA 1
ATOM 661 C C . THR A 1 90 ? -21.255 2.635 28.631 1.00 87.00 90 THR A C 1
ATOM 663 O O . THR A 1 90 ? -21.777 3.369 29.468 1.00 87.00 90 THR A O 1
ATOM 666 N N . THR A 1 91 ? -21.393 1.304 28.685 1.00 87.94 91 THR A N 1
ATOM 667 C CA . THR A 1 91 ? -22.136 0.645 29.775 1.00 87.94 91 THR A CA 1
ATOM 668 C C . THR A 1 91 ? -21.441 0.798 31.126 1.00 87.94 91 THR A C 1
ATOM 670 O O . THR A 1 91 ? -22.109 1.055 32.126 1.00 87.94 91 THR A O 1
ATOM 673 N N . VAL A 1 92 ? -20.109 0.696 31.164 1.00 86.25 92 VAL A N 1
ATOM 674 C CA . VAL A 1 92 ? -19.317 0.896 32.386 1.00 86.25 92 VAL A CA 1
ATOM 675 C C . VAL A 1 92 ? -19.391 2.351 32.845 1.00 86.25 92 VAL A C 1
ATOM 677 O O . VAL A 1 92 ? -19.546 2.593 34.039 1.00 86.25 92 VAL A O 1
ATOM 680 N N . ASP A 1 93 ? -19.367 3.307 31.917 1.00 86.25 93 ASP A N 1
ATOM 681 C CA . ASP A 1 93 ? -19.507 4.735 32.216 1.00 86.25 93 ASP A CA 1
ATOM 682 C C . ASP A 1 93 ? -20.904 5.069 32.757 1.00 86.25 93 ASP A C 1
ATOM 684 O O . ASP A 1 93 ? -21.024 5.760 33.770 1.00 86.25 93 ASP A O 1
ATOM 688 N N . ALA A 1 94 ? -21.961 4.505 32.165 1.00 87.06 94 ALA A N 1
ATOM 689 C CA . ALA A 1 94 ? -23.323 4.639 32.681 1.00 87.06 94 ALA A CA 1
ATOM 690 C C . ALA A 1 94 ? -23.475 4.014 34.081 1.00 87.06 94 ALA A C 1
ATOM 692 O O . ALA A 1 94 ? -24.145 4.573 34.952 1.00 87.06 94 ALA A O 1
ATOM 693 N N . MET A 1 95 ? -22.829 2.868 34.333 1.00 83.19 95 MET A N 1
ATOM 694 C CA . MET A 1 95 ? -22.798 2.258 35.666 1.00 83.19 95 MET A CA 1
ATOM 695 C C . MET A 1 95 ? -21.992 3.088 36.669 1.00 83.19 95 MET A C 1
ATOM 697 O O . MET A 1 95 ? -22.378 3.153 37.833 1.00 83.19 95 MET A O 1
ATOM 701 N N . ALA A 1 96 ? -20.907 3.735 36.242 1.00 79.88 96 ALA A N 1
ATOM 702 C CA . ALA A 1 96 ? -20.109 4.610 37.093 1.00 79.88 96 ALA A CA 1
ATOM 703 C C . ALA A 1 96 ? -20.906 5.851 37.524 1.00 79.88 96 ALA A C 1
ATOM 705 O O . ALA A 1 96 ? -20.907 6.191 38.707 1.00 79.88 96 ALA A O 1
ATOM 706 N N . GLN A 1 97 ? -21.666 6.465 36.611 1.00 82.06 97 GLN A N 1
ATOM 707 C CA . GLN A 1 97 ? -22.539 7.608 36.920 1.00 82.06 97 GLN A CA 1
ATOM 708 C C . GLN A 1 97 ? -23.630 7.272 37.945 1.00 82.06 97 GLN A C 1
ATOM 710 O O . GLN A 1 97 ? -23.979 8.109 38.772 1.00 82.06 97 GLN A O 1
ATOM 715 N N . ARG A 1 98 ? -24.145 6.036 37.934 1.00 83.81 98 ARG A N 1
ATOM 716 C CA . ARG A 1 98 ? -25.165 5.575 38.891 1.00 83.81 98 ARG A CA 1
ATOM 717 C C . ARG A 1 98 ? -24.604 5.212 40.267 1.00 83.81 98 ARG A C 1
ATOM 719 O O . ARG A 1 98 ? -25.387 4.964 41.180 1.00 83.81 98 ARG A O 1
ATOM 726 N N . THR A 1 99 ? -23.280 5.134 40.440 1.00 80.12 99 THR A N 1
ATOM 727 C CA . THR A 1 99 ? -22.704 4.743 41.735 1.00 80.12 99 THR A CA 1
ATOM 728 C C . THR A 1 99 ? -22.566 5.917 42.712 1.00 80.12 99 THR A C 1
ATOM 730 O O . THR A 1 99 ? -21.863 6.890 42.414 1.00 80.12 99 THR A O 1
ATOM 733 N N . PRO A 1 100 ? -23.155 5.809 43.921 1.00 77.69 100 PRO A N 1
ATOM 734 C CA . PRO A 1 100 ? -22.991 6.800 44.983 1.00 77.69 100 PRO A CA 1
ATOM 735 C C . PRO A 1 100 ? -21.526 6.969 45.390 1.00 77.69 100 PRO A C 1
ATOM 737 O O . PRO A 1 100 ? -20.729 6.032 45.267 1.00 77.69 100 PRO A O 1
ATOM 740 N N . TRP A 1 101 ? -21.167 8.136 45.942 1.00 75.12 101 TRP A N 1
ATOM 741 C CA . TRP A 1 101 ? -19.768 8.412 46.288 1.00 75.12 101 TRP A CA 1
ATOM 742 C C . TRP A 1 101 ? -19.171 7.502 47.345 1.00 75.12 101 TRP A C 1
ATOM 744 O O . TRP A 1 101 ? -17.962 7.290 47.362 1.00 75.12 101 TRP A O 1
ATOM 754 N N . TRP A 1 102 ? -20.025 6.945 48.200 1.00 78.44 102 TRP A N 1
ATOM 755 C CA . TRP A 1 102 ? -19.613 6.228 49.401 1.00 78.44 102 TRP A CA 1
ATOM 756 C C . TRP A 1 102 ? -19.163 4.792 49.095 1.00 78.44 102 TRP A C 1
ATOM 758 O O . TRP A 1 102 ? -18.504 4.153 49.909 1.00 78.44 102 TRP A O 1
ATOM 768 N N . HIS A 1 103 ? -19.435 4.279 47.889 1.00 80.06 103 HIS A N 1
ATOM 769 C CA . HIS A 1 103 ? -18.978 2.957 47.459 1.00 80.06 103 HIS A CA 1
ATOM 770 C C . HIS A 1 103 ? -17.607 3.007 46.772 1.00 80.06 103 HIS A C 1
ATOM 772 O O . HIS A 1 103 ? -17.470 2.701 45.583 1.00 80.06 103 HIS A O 1
ATOM 778 N N . VAL A 1 104 ? -16.571 3.339 47.548 1.00 80.62 104 VAL A N 1
ATOM 779 C CA . VAL A 1 104 ? -15.181 3.466 47.072 1.00 80.62 104 VAL A CA 1
ATOM 780 C C . VAL A 1 104 ? -14.688 2.181 46.393 1.00 80.62 104 VAL A C 1
ATOM 782 O O . VAL A 1 104 ? -14.157 2.238 45.287 1.00 80.62 104 VAL A O 1
ATOM 785 N N . GLY A 1 105 ? -14.956 1.004 46.972 1.00 84.00 105 GLY A N 1
ATOM 786 C CA . GLY A 1 105 ? -14.550 -0.280 46.378 1.00 84.00 105 GLY A CA 1
ATOM 787 C C . GLY A 1 105 ? -15.183 -0.556 45.006 1.00 84.00 105 GLY A C 1
ATOM 788 O O . GLY A 1 105 ? -14.502 -0.995 44.077 1.00 84.00 105 GLY A O 1
ATOM 789 N N . LYS A 1 106 ? -16.475 -0.233 44.831 1.00 81.31 106 LYS A N 1
ATOM 790 C CA . LYS A 1 106 ? -17.153 -0.374 43.528 1.00 81.31 106 LYS A CA 1
ATOM 791 C C . LYS A 1 106 ? -16.608 0.630 42.508 1.00 81.31 106 LYS A C 1
ATOM 793 O O . LYS A 1 106 ? -16.394 0.243 41.362 1.00 81.31 106 LYS A O 1
ATOM 798 N N . ARG A 1 107 ? -16.295 1.862 42.927 1.00 81.38 107 ARG A N 1
ATOM 799 C CA . ARG A 1 107 ? -15.666 2.879 42.068 1.00 81.38 107 ARG A CA 1
ATOM 800 C C . ARG A 1 107 ? -14.267 2.488 41.606 1.00 81.38 107 ARG A C 1
ATOM 802 O O . ARG A 1 107 ? -13.967 2.634 40.425 1.00 81.38 107 ARG A O 1
ATOM 809 N N . VAL A 1 108 ? -13.427 1.948 42.491 1.00 84.56 108 VAL A N 1
ATOM 810 C CA . VAL A 1 108 ? -12.079 1.476 42.122 1.00 84.56 108 VAL A CA 1
ATOM 811 C C . VAL A 1 108 ? -12.172 0.345 41.098 1.00 84.56 108 VAL A C 1
ATOM 813 O O . VAL A 1 108 ? -11.499 0.389 40.066 1.00 84.56 108 VAL A O 1
ATOM 816 N N . ARG A 1 109 ? -13.074 -0.624 41.315 1.00 85.62 109 ARG A N 1
ATOM 817 C CA . ARG A 1 109 ? -13.324 -1.709 40.354 1.00 85.62 109 ARG A CA 1
ATOM 818 C C . ARG A 1 109 ? -13.811 -1.176 39.003 1.00 85.62 109 ARG A C 1
ATOM 820 O O . ARG A 1 109 ? -13.309 -1.605 37.969 1.00 85.62 109 ARG A O 1
ATOM 827 N N . GLN A 1 110 ? -14.747 -0.229 38.991 1.00 85.50 110 GLN A N 1
ATOM 828 C CA . GLN A 1 110 ? -15.235 0.399 37.758 1.00 85.50 110 GLN A CA 1
ATOM 829 C C . GLN A 1 110 ? -14.141 1.204 37.043 1.00 85.50 110 GLN A C 1
ATOM 831 O O . GLN A 1 110 ? -14.025 1.114 35.824 1.00 85.50 110 GLN A O 1
ATOM 836 N N . GLY A 1 111 ? -13.289 1.919 37.782 1.00 84.50 111 GLY A N 1
ATOM 837 C CA . GLY A 1 111 ? -12.137 2.635 37.231 1.00 84.50 111 GLY A CA 1
ATOM 838 C C . GLY A 1 111 ? -11.115 1.702 36.574 1.00 84.50 111 GLY A C 1
ATOM 839 O O . GLY A 1 111 ? -10.642 1.987 35.474 1.00 84.50 111 GLY A O 1
ATOM 840 N N . LEU A 1 112 ? -10.825 0.554 37.195 1.00 88.38 112 LEU A N 1
ATOM 841 C CA . LEU A 1 112 ? -9.981 -0.502 36.620 1.00 88.38 112 LEU A CA 1
ATOM 842 C C . LEU A 1 112 ? -10.579 -1.078 35.334 1.00 88.38 112 LEU A C 1
ATOM 844 O O . LEU A 1 112 ? -9.874 -1.215 34.336 1.00 88.38 112 LEU A O 1
ATOM 848 N N . VAL A 1 113 ? -11.881 -1.365 35.332 1.00 88.25 113 VAL A N 1
ATOM 849 C CA . VAL A 1 113 ? -12.585 -1.872 34.146 1.00 88.25 113 VAL A CA 1
ATOM 850 C C . VAL A 1 113 ? -12.580 -0.831 33.020 1.00 88.25 113 VAL A C 1
ATOM 852 O O . VAL A 1 113 ? -12.310 -1.172 31.869 1.00 88.25 113 VAL A O 1
ATOM 855 N N . ARG A 1 114 ? -12.792 0.450 33.340 1.00 87.38 114 ARG A N 1
ATOM 856 C CA . ARG A 1 114 ? -12.710 1.555 32.375 1.00 87.38 114 ARG A CA 1
ATOM 857 C C . ARG A 1 114 ? -11.314 1.655 31.760 1.00 87.38 114 ARG A C 1
ATOM 859 O O . ARG A 1 114 ? -11.184 1.729 30.540 1.00 87.38 114 ARG A O 1
ATOM 866 N N . ARG A 1 115 ? -10.268 1.579 32.592 1.00 90.12 115 ARG A N 1
ATOM 867 C CA . ARG A 1 115 ? -8.870 1.550 32.134 1.00 90.12 115 ARG A CA 1
ATOM 868 C C . ARG A 1 115 ? -8.585 0.331 31.265 1.00 90.12 115 ARG A C 1
ATOM 870 O O . ARG A 1 115 ? -7.952 0.494 30.233 1.00 90.12 115 ARG A O 1
ATOM 877 N N . TYR A 1 116 ? -9.088 -0.851 31.617 1.00 91.62 116 TYR A N 1
ATOM 878 C CA . TYR A 1 116 ? -8.935 -2.062 30.806 1.00 91.62 116 TYR A CA 1
ATOM 879 C C . TYR A 1 116 ? -9.525 -1.893 29.400 1.00 91.62 116 TYR A C 1
ATOM 881 O O . TYR A 1 116 ? -8.843 -2.173 28.413 1.00 91.62 116 TYR A O 1
ATOM 889 N N . TYR A 1 117 ? -10.764 -1.401 29.293 1.00 87.38 117 TYR A N 1
ATOM 890 C CA . TYR A 1 117 ? -11.403 -1.171 27.996 1.00 87.38 117 TYR A CA 1
ATOM 891 C C . TYR A 1 117 ? -10.687 -0.088 27.186 1.00 87.38 117 TYR A C 1
ATOM 893 O O . TYR A 1 117 ? -10.455 -0.291 25.996 1.00 87.38 117 TYR A O 1
ATOM 901 N N . ALA A 1 118 ? -10.262 1.007 27.824 1.00 88.06 118 ALA A N 1
ATOM 902 C CA . ALA A 1 118 ? -9.466 2.047 27.175 1.00 88.06 118 ALA A CA 1
ATOM 903 C C . ALA A 1 118 ? -8.120 1.504 26.659 1.00 88.06 118 ALA A C 1
ATOM 905 O O . ALA A 1 118 ? -7.750 1.757 25.513 1.00 88.06 118 ALA A O 1
ATOM 906 N N . TRP A 1 119 ? -7.423 0.689 27.459 1.00 90.56 119 TRP A N 1
ATOM 907 C CA . TRP A 1 119 ? -6.159 0.059 27.066 1.00 90.56 119 TRP A CA 1
ATOM 908 C C . TRP A 1 119 ? -6.349 -0.916 25.908 1.00 90.56 119 TRP A C 1
ATOM 910 O O . TRP A 1 119 ? -5.558 -0.939 24.967 1.00 90.56 119 TRP A O 1
ATOM 920 N N . LYS A 1 120 ? -7.428 -1.707 25.943 1.00 87.88 120 LYS A N 1
ATOM 921 C CA . LYS A 1 120 ? -7.780 -2.610 24.848 1.00 87.88 120 LYS A CA 1
ATOM 922 C C . LYS A 1 120 ? -8.075 -1.846 23.567 1.00 87.88 120 LYS A C 1
ATOM 924 O O . LYS A 1 120 ? -7.549 -2.239 22.529 1.00 87.88 120 LYS A O 1
ATOM 929 N N . LEU A 1 121 ? -8.827 -0.750 23.641 1.00 86.88 121 LEU A N 1
ATOM 930 C CA . LEU A 1 121 ? -9.113 0.110 22.494 1.00 86.88 121 LEU A CA 1
ATOM 931 C C . LEU A 1 121 ? -7.822 0.691 21.897 1.00 86.88 121 LEU A C 1
ATOM 933 O O . LEU A 1 121 ? -7.604 0.594 20.691 1.00 86.88 121 LEU A O 1
ATOM 937 N N . LEU A 1 122 ? -6.933 1.214 22.749 1.00 86.88 122 LEU A N 1
ATOM 938 C CA . LEU A 1 122 ? -5.640 1.764 22.339 1.00 86.88 122 LEU A CA 1
ATOM 939 C C . LEU A 1 122 ? -4.759 0.700 21.675 1.00 86.88 122 LEU A C 1
ATOM 941 O O . LEU A 1 122 ? -4.213 0.941 20.602 1.00 86.88 122 LEU A O 1
ATOM 945 N N . SER A 1 123 ? -4.664 -0.492 22.272 1.00 87.75 123 SER A N 1
ATOM 946 C CA . SER A 1 123 ? -3.883 -1.600 21.711 1.00 87.75 123 SER A CA 1
ATOM 947 C C . SER A 1 123 ? -4.407 -2.040 20.344 1.00 87.75 123 SER A C 1
ATOM 949 O O . SER A 1 123 ? -3.615 -2.307 19.443 1.00 87.75 123 SER A O 1
ATOM 951 N N . LEU A 1 124 ? -5.735 -2.058 20.172 1.00 85.12 124 LEU A N 1
ATOM 952 C CA . LEU A 1 124 ? -6.374 -2.399 18.907 1.00 85.12 124 LEU A CA 1
ATOM 953 C C . LEU A 1 124 ? -5.998 -1.368 17.839 1.00 85.12 124 LEU A C 1
ATOM 955 O O . LEU A 1 124 ? -5.487 -1.746 16.791 1.00 85.12 124 LEU A O 1
ATOM 959 N N . ARG A 1 125 ? -6.176 -0.071 18.134 1.00 86.06 125 ARG A N 1
ATOM 960 C CA . ARG A 1 125 ? -5.832 1.034 17.224 1.00 86.06 125 ARG A CA 1
ATOM 961 C C . ARG A 1 125 ? -4.356 1.007 16.827 1.00 86.06 125 ARG A C 1
ATOM 963 O O . ARG A 1 125 ? -4.039 1.159 15.649 1.00 86.06 125 ARG A O 1
ATOM 970 N N . LEU A 1 126 ? -3.463 0.755 17.786 1.00 87.62 126 LEU A N 1
ATOM 971 C CA . LEU A 1 126 ? -2.026 0.656 17.530 1.00 87.62 126 LEU A CA 1
ATOM 972 C C . LEU A 1 126 ? -1.704 -0.492 16.561 1.00 87.62 126 LEU A C 1
ATOM 974 O O . LEU A 1 126 ? -0.886 -0.321 15.662 1.00 87.62 126 LEU A O 1
ATOM 978 N N . GLN A 1 127 ? -2.376 -1.638 16.715 1.00 86.19 127 GLN A N 1
ATOM 979 C CA . GLN A 1 127 ? -2.189 -2.798 15.843 1.00 86.19 127 GLN A CA 1
ATOM 980 C C . GLN A 1 127 ? -2.634 -2.551 14.399 1.00 86.19 127 GLN A C 1
ATOM 982 O O . GLN A 1 127 ? -1.967 -3.043 13.491 1.00 86.19 127 GLN A O 1
ATOM 987 N N . LEU A 1 128 ? -3.722 -1.810 14.140 1.00 80.94 128 LEU A N 1
ATOM 988 C CA . LEU A 1 128 ? -4.032 -1.482 12.737 1.00 80.94 128 LEU A CA 1
ATOM 989 C C . LEU A 1 128 ? -3.110 -0.418 12.202 1.00 80.94 128 LEU A C 1
ATOM 991 O O . LEU A 1 128 ? -2.702 -0.530 11.058 1.00 80.94 128 LEU A O 1
ATOM 995 N N . ARG A 1 129 ? -2.764 0.594 13.002 1.00 84.44 129 ARG A N 1
ATOM 996 C CA . ARG A 1 129 ? -1.874 1.653 12.531 1.00 84.44 129 ARG A CA 1
ATOM 997 C C . ARG A 1 129 ? -0.511 1.093 12.135 1.00 84.44 129 ARG A C 1
ATOM 999 O O . ARG A 1 129 ? 0.025 1.502 11.112 1.00 84.44 129 ARG A O 1
ATOM 1006 N N . SER A 1 130 ? 0.013 0.125 12.889 1.00 85.62 130 SER A N 1
ATOM 1007 C CA . SER A 1 130 ? 1.250 -0.564 12.519 1.00 85.62 130 SER A CA 1
ATOM 1008 C C . SER A 1 130 ? 1.081 -1.421 11.267 1.00 85.62 130 SER A C 1
ATOM 1010 O O . SER A 1 130 ? 1.916 -1.335 10.376 1.00 85.62 130 SER A O 1
ATOM 1012 N N . ARG A 1 131 ? -0.008 -2.190 11.136 1.00 83.75 131 ARG A N 1
ATOM 1013 C CA . ARG A 1 131 ? -0.289 -2.968 9.914 1.00 83.75 131 ARG A CA 1
ATOM 1014 C C . ARG A 1 131 ? -0.448 -2.090 8.677 1.00 83.75 131 ARG A C 1
ATOM 1016 O O . ARG A 1 131 ? 0.070 -2.437 7.624 1.00 83.75 131 ARG A O 1
ATOM 1023 N N . ASN A 1 132 ? -1.118 -0.954 8.825 1.00 84.00 132 ASN A N 1
ATOM 1024 C CA . ASN A 1 132 ? -1.297 0.028 7.768 1.00 84.00 132 ASN A CA 1
ATOM 1025 C C . ASN A 1 132 ? 0.045 0.607 7.330 1.00 84.00 132 ASN A C 1
ATOM 1027 O O . ASN A 1 132 ? 0.374 0.578 6.153 1.00 84.00 132 ASN A O 1
ATOM 1031 N N . ALA A 1 133 ? 0.852 1.047 8.299 1.00 87.50 133 ALA A N 1
ATOM 1032 C CA . ALA A 1 133 ? 2.186 1.565 8.034 1.00 87.50 133 ALA A CA 1
ATOM 1033 C C . ALA A 1 133 ? 3.086 0.515 7.364 1.00 87.50 133 ALA A C 1
ATOM 1035 O O . ALA A 1 133 ? 3.829 0.850 6.451 1.00 87.50 133 ALA A O 1
ATOM 1036 N N . ILE A 1 134 ? 3.000 -0.757 7.771 1.00 87.75 134 ILE A N 1
ATOM 1037 C CA . ILE A 1 134 ? 3.741 -1.851 7.128 1.00 87.75 134 ILE A CA 1
ATOM 1038 C C . ILE A 1 134 ? 3.301 -2.014 5.670 1.00 87.75 134 ILE A C 1
ATOM 1040 O O . ILE A 1 134 ? 4.157 -2.133 4.800 1.00 87.75 134 ILE A O 1
ATOM 1044 N N . ALA A 1 135 ? 1.995 -1.998 5.392 1.00 86.06 135 ALA A N 1
ATOM 1045 C CA . ALA A 1 135 ? 1.485 -2.108 4.028 1.00 86.06 135 ALA A CA 1
ATOM 1046 C C . ALA A 1 135 ? 1.967 -0.946 3.144 1.00 86.06 135 ALA A C 1
ATOM 1048 O O . ALA A 1 135 ? 2.481 -1.190 2.056 1.00 86.06 135 ALA A O 1
ATOM 1049 N N . ASP A 1 136 ? 1.891 0.293 3.636 1.00 87.81 136 ASP A N 1
ATOM 1050 C CA . ASP A 1 136 ? 2.375 1.467 2.902 1.00 87.81 136 ASP A CA 1
ATOM 1051 C C . ASP A 1 136 ? 3.892 1.366 2.640 1.00 87.81 136 ASP A C 1
ATOM 1053 O O . ASP A 1 136 ? 4.350 1.566 1.515 1.00 87.81 136 ASP A O 1
ATOM 1057 N N . VAL A 1 137 ? 4.684 0.966 3.644 1.00 91.56 137 VAL A N 1
ATOM 1058 C CA . VAL A 1 137 ? 6.136 0.745 3.497 1.00 91.56 137 VAL A CA 1
ATOM 1059 C C . VAL A 1 137 ? 6.442 -0.335 2.461 1.00 91.56 137 VAL A C 1
ATOM 1061 O O . VAL A 1 137 ? 7.366 -0.163 1.669 1.00 91.56 137 VAL A O 1
ATOM 1064 N N . LEU A 1 138 ? 5.672 -1.426 2.419 1.00 91.94 138 LEU A N 1
ATOM 1065 C CA . LEU A 1 138 ? 5.846 -2.476 1.412 1.00 91.94 138 LEU A CA 1
ATOM 1066 C C . LEU A 1 138 ? 5.575 -1.961 -0.005 1.00 91.94 138 LEU A C 1
ATOM 1068 O O . LEU A 1 138 ? 6.329 -2.295 -0.917 1.00 91.94 138 LEU A O 1
ATOM 1072 N N . VAL A 1 139 ? 4.553 -1.122 -0.192 1.00 92.81 139 VAL A N 1
ATOM 1073 C CA . VAL A 1 139 ? 4.266 -0.497 -1.493 1.00 92.81 139 VAL A CA 1
ATOM 1074 C C . VAL A 1 139 ? 5.413 0.420 -1.916 1.00 92.81 139 VAL A C 1
ATOM 1076 O O . VAL A 1 139 ? 5.876 0.332 -3.053 1.00 92.81 139 VAL A O 1
ATOM 1079 N N . TYR A 1 140 ? 5.926 1.252 -1.007 1.00 94.06 140 TYR A N 1
ATOM 1080 C CA . TYR A 1 140 ? 7.077 2.110 -1.302 1.00 94.06 140 TYR A CA 1
ATOM 1081 C C . TYR A 1 140 ? 8.347 1.308 -1.598 1.00 94.06 140 TYR A C 1
ATOM 1083 O O . TYR A 1 140 ? 9.074 1.646 -2.529 1.00 94.06 140 TYR A O 1
ATOM 1091 N N . LEU A 1 141 ? 8.605 0.225 -0.862 1.00 96.50 141 LEU A N 1
ATOM 1092 C CA . LEU A 1 141 ? 9.731 -0.668 -1.139 1.00 96.50 141 LEU A CA 1
ATOM 1093 C C . LEU A 1 141 ? 9.605 -1.314 -2.518 1.00 96.50 141 LEU A C 1
ATOM 1095 O O . LEU A 1 141 ? 10.576 -1.324 -3.270 1.00 96.50 141 LEU A O 1
ATOM 1099 N N . LEU A 1 142 ? 8.416 -1.799 -2.878 1.00 96.25 142 LEU A N 1
ATOM 1100 C CA . LEU A 1 142 ? 8.162 -2.360 -4.202 1.00 96.25 142 LEU A CA 1
ATOM 1101 C C . LEU A 1 142 ? 8.397 -1.309 -5.291 1.00 96.25 142 LEU A C 1
ATOM 1103 O O . LEU A 1 142 ? 9.077 -1.591 -6.274 1.00 96.25 142 LEU A O 1
ATOM 1107 N N . PHE A 1 143 ? 7.907 -0.086 -5.091 1.00 96.88 143 PHE A N 1
ATOM 1108 C CA . PHE A 1 143 ? 8.137 1.022 -6.013 1.00 96.88 143 PHE A CA 1
ATOM 1109 C C . PHE A 1 143 ? 9.631 1.329 -6.194 1.00 96.88 143 PHE A C 1
ATOM 1111 O O . PHE A 1 143 ? 10.100 1.464 -7.323 1.00 96.88 143 PHE A O 1
ATOM 1118 N N . ILE A 1 144 ? 10.401 1.379 -5.103 1.00 97.19 144 ILE A N 1
ATOM 1119 C CA . ILE A 1 144 ? 11.853 1.596 -5.155 1.00 97.19 144 ILE A CA 1
ATOM 1120 C C . ILE A 1 144 ? 12.539 0.464 -5.925 1.00 97.19 144 ILE A C 1
ATOM 1122 O O . ILE A 1 144 ? 13.364 0.739 -6.793 1.00 97.19 144 ILE A O 1
ATOM 1126 N N . ILE A 1 145 ? 12.180 -0.794 -5.657 1.00 97.19 145 ILE A N 1
ATOM 1127 C CA . ILE A 1 145 ? 12.748 -1.954 -6.358 1.00 97.19 145 ILE A CA 1
ATOM 1128 C C . ILE A 1 145 ? 12.465 -1.866 -7.860 1.00 97.19 145 ILE A C 1
ATOM 1130 O O . ILE A 1 145 ? 13.381 -2.041 -8.659 1.00 97.19 145 ILE A O 1
ATOM 1134 N N . VAL A 1 146 ? 11.231 -1.541 -8.258 1.00 97.00 146 VAL A N 1
ATOM 1135 C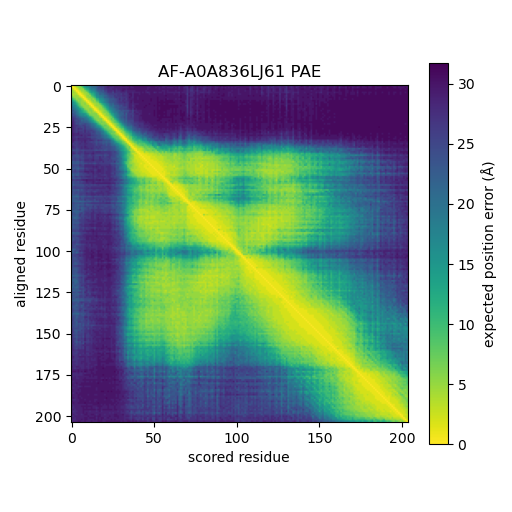 CA . VAL A 1 146 ? 10.870 -1.370 -9.675 1.00 97.00 146 VAL A CA 1
ATOM 1136 C C . VAL A 1 146 ? 11.682 -0.245 -10.316 1.00 97.00 146 VAL A C 1
ATOM 1138 O O . VAL A 1 146 ? 12.225 -0.442 -11.400 1.00 97.00 146 VAL A O 1
ATOM 1141 N N . CYS A 1 147 ? 11.834 0.899 -9.646 1.00 96.81 147 CYS A N 1
ATOM 1142 C CA . CYS A 1 147 ? 12.661 2.004 -10.135 1.00 96.81 147 CYS A CA 1
ATOM 1143 C C . CYS A 1 147 ? 14.134 1.604 -10.308 1.00 96.81 147 CYS A C 1
ATOM 1145 O O . CYS A 1 147 ? 14.747 1.952 -11.315 1.00 96.81 147 CYS A O 1
ATOM 1147 N N . VAL A 1 148 ? 14.696 0.844 -9.363 1.00 97.12 148 VAL A N 1
ATOM 1148 C CA . VAL A 1 148 ? 16.072 0.330 -9.452 1.00 97.12 148 VAL A CA 1
ATOM 1149 C C . VAL A 1 148 ? 16.218 -0.647 -10.617 1.00 97.12 148 VAL A C 1
ATOM 1151 O O . VAL A 1 148 ? 17.166 -0.531 -11.389 1.00 97.12 148 VAL A O 1
ATOM 1154 N N . LEU A 1 149 ? 15.267 -1.567 -10.801 1.00 96.69 149 LEU A N 1
ATOM 1155 C CA . LEU A 1 149 ? 15.269 -2.487 -11.941 1.00 96.69 149 LEU A CA 1
ATOM 1156 C C . LEU A 1 149 ? 15.194 -1.731 -13.270 1.00 96.69 149 LEU A C 1
ATOM 1158 O O . LEU A 1 149 ? 15.944 -2.036 -14.195 1.00 96.69 149 LEU A O 1
ATOM 1162 N N . LEU A 1 150 ? 14.335 -0.713 -13.357 1.00 96.81 150 LEU A N 1
ATOM 1163 C CA . LEU A 1 150 ? 14.224 0.131 -14.544 1.00 96.81 150 LEU A CA 1
ATOM 1164 C C . LEU A 1 150 ? 15.533 0.876 -14.830 1.00 96.81 150 LEU A C 1
ATOM 1166 O O . LEU A 1 150 ? 15.949 0.978 -15.983 1.00 96.81 150 LEU A O 1
ATOM 1170 N N . TYR A 1 151 ? 16.196 1.364 -13.781 1.00 96.44 151 TYR A N 1
ATOM 1171 C CA . TYR A 1 151 ? 17.485 2.033 -13.892 1.00 96.44 151 TYR A CA 1
ATOM 1172 C C . TYR A 1 151 ? 18.592 1.087 -14.367 1.00 96.44 151 TYR A C 1
ATOM 1174 O O . TYR A 1 151 ? 19.372 1.460 -15.241 1.00 96.44 151 TYR A O 1
ATOM 1182 N N . GLU A 1 152 ? 18.645 -0.143 -13.855 1.00 95.56 152 GLU A N 1
ATOM 1183 C CA . GLU A 1 152 ? 19.607 -1.148 -14.318 1.00 95.56 152 GLU A CA 1
ATOM 1184 C C . GLU A 1 152 ? 19.358 -1.537 -15.780 1.00 95.56 152 GLU A C 1
ATOM 1186 O O . GLU A 1 152 ? 20.300 -1.575 -16.570 1.00 95.56 152 GLU A O 1
ATOM 1191 N N . ILE A 1 153 ? 18.097 -1.725 -16.189 1.00 94.62 153 ILE A N 1
ATOM 1192 C CA . ILE A 1 153 ? 17.753 -1.970 -17.599 1.00 94.62 153 ILE A CA 1
ATOM 1193 C C . ILE A 1 153 ? 18.207 -0.792 -18.462 1.00 94.62 153 ILE A C 1
ATOM 1195 O O . ILE A 1 153 ? 18.909 -0.991 -19.452 1.00 94.62 153 ILE A O 1
ATOM 1199 N N . TYR A 1 154 ? 17.876 0.440 -18.068 1.00 95.69 154 TYR A N 1
ATOM 1200 C CA . TYR A 1 154 ? 18.311 1.642 -18.776 1.00 95.69 154 TYR A CA 1
ATOM 1201 C C . TYR A 1 154 ? 19.837 1.716 -18.890 1.00 95.69 154 TYR A C 1
ATOM 1203 O O . TYR A 1 154 ? 20.373 2.002 -19.962 1.00 95.69 154 TYR A O 1
ATOM 1211 N N . ARG A 1 155 ? 20.554 1.417 -17.804 1.00 95.69 155 ARG A N 1
ATOM 1212 C CA . ARG A 1 155 ? 22.015 1.421 -17.764 1.00 95.69 155 ARG A CA 1
ATOM 1213 C C . ARG A 1 155 ? 22.600 0.383 -18.719 1.00 95.69 155 ARG A C 1
ATOM 1215 O O . ARG A 1 155 ? 23.494 0.721 -19.494 1.00 95.69 155 ARG A O 1
ATOM 1222 N N . VAL A 1 156 ? 22.092 -0.847 -18.700 1.00 94.75 156 VAL A N 1
ATOM 1223 C CA . VAL A 1 156 ? 22.536 -1.925 -19.596 1.00 94.75 156 VAL A CA 1
ATOM 1224 C C . VAL A 1 156 ? 22.223 -1.582 -21.052 1.00 94.75 156 VAL A C 1
ATOM 1226 O O . VAL A 1 156 ? 23.100 -1.712 -21.905 1.00 94.75 156 VAL A O 1
ATOM 1229 N N . CYS A 1 157 ? 21.028 -1.063 -21.339 1.00 92.12 157 CYS A N 1
ATOM 1230 C CA . CYS A 1 157 ? 20.657 -0.595 -22.673 1.00 92.12 157 CYS A CA 1
ATOM 1231 C C . CYS A 1 157 ? 21.590 0.520 -23.153 1.00 92.12 157 CYS A C 1
ATOM 1233 O O . CYS A 1 157 ? 22.093 0.447 -24.271 1.00 92.12 157 CYS A O 1
ATOM 1235 N N . ARG A 1 158 ? 21.897 1.513 -22.310 1.00 93.69 158 ARG A N 1
ATOM 1236 C CA . ARG A 1 158 ? 22.816 2.606 -22.657 1.00 93.69 158 ARG A CA 1
ATOM 1237 C C . ARG A 1 158 ? 24.223 2.094 -22.962 1.00 93.69 158 ARG A C 1
ATOM 1239 O O . ARG A 1 158 ? 24.827 2.520 -23.941 1.00 93.69 158 ARG A O 1
ATOM 1246 N N . ILE A 1 159 ? 24.738 1.168 -22.153 1.00 92.06 159 ILE A N 1
ATOM 1247 C CA . ILE A 1 159 ? 26.040 0.531 -22.401 1.00 92.06 159 ILE A CA 1
ATOM 1248 C C . ILE A 1 159 ? 26.009 -0.249 -23.724 1.00 92.06 159 ILE A C 1
ATOM 1250 O O . ILE A 1 159 ? 26.957 -0.169 -24.503 1.00 92.06 159 ILE A O 1
ATOM 1254 N N . GLY A 1 160 ? 24.914 -0.963 -24.005 1.00 90.62 160 GLY A N 1
ATOM 1255 C CA . GLY A 1 160 ? 24.708 -1.681 -25.262 1.00 90.62 160 GLY A CA 1
ATOM 1256 C C . GLY A 1 160 ? 24.705 -0.759 -26.483 1.00 90.62 160 GLY A C 1
ATOM 1257 O O . GLY A 1 160 ? 25.392 -1.051 -27.460 1.00 90.62 160 GLY A O 1
ATOM 1258 N N . VAL A 1 161 ? 23.997 0.373 -26.409 1.00 91.56 161 VAL A N 1
ATOM 1259 C CA . VAL A 1 161 ? 23.954 1.383 -27.479 1.00 91.56 161 VAL A CA 1
ATOM 1260 C C . VAL A 1 161 ? 25.333 1.989 -27.712 1.00 91.56 161 VAL A C 1
ATOM 1262 O O . VAL A 1 161 ? 25.789 2.000 -28.850 1.00 91.56 161 VAL A O 1
ATOM 1265 N N . ASN A 1 162 ? 26.037 2.404 -26.656 1.00 90.38 162 ASN A N 1
ATOM 1266 C CA . ASN A 1 162 ? 27.390 2.952 -26.789 1.00 90.38 162 ASN A CA 1
ATOM 1267 C C . ASN A 1 162 ? 28.344 1.942 -27.446 1.00 90.38 162 ASN A C 1
ATOM 1269 O O . ASN A 1 162 ? 29.096 2.284 -28.355 1.00 90.38 162 ASN A O 1
ATOM 1273 N N . ARG A 1 163 ? 28.273 0.667 -27.043 1.00 88.06 163 ARG A N 1
ATOM 1274 C CA . ARG A 1 163 ? 29.106 -0.393 -27.627 1.00 88.06 163 ARG A CA 1
ATOM 1275 C C . ARG A 1 163 ? 28.745 -0.682 -29.088 1.00 88.06 163 ARG A C 1
ATOM 1277 O O . ARG A 1 163 ? 29.620 -1.027 -29.881 1.00 88.06 163 ARG A O 1
ATOM 1284 N N . ALA A 1 164 ? 27.468 -0.575 -29.453 1.00 84.00 164 ALA A N 1
ATOM 1285 C CA . ALA A 1 164 ? 27.032 -0.689 -30.841 1.00 84.00 164 ALA A CA 1
ATOM 1286 C C . ALA A 1 164 ? 27.534 0.498 -31.675 1.00 84.00 164 ALA A C 1
ATOM 1288 O O . ALA A 1 164 ? 28.070 0.289 -32.761 1.00 84.00 164 ALA A O 1
ATOM 1289 N N . GLU A 1 165 ? 27.437 1.719 -31.150 1.00 88.31 165 GLU A N 1
ATOM 1290 C CA . GLU A 1 165 ? 27.951 2.931 -31.790 1.00 88.31 165 GLU A CA 1
ATOM 1291 C C . GLU A 1 165 ? 29.462 2.842 -32.046 1.00 88.31 165 GLU A C 1
ATOM 1293 O O . GLU A 1 165 ? 29.916 3.120 -33.157 1.00 88.31 165 GLU A O 1
ATOM 1298 N N . GLU A 1 166 ? 30.240 2.370 -31.068 1.00 86.38 166 GLU A N 1
ATOM 1299 C CA . GLU A 1 166 ? 31.676 2.112 -31.234 1.00 86.38 166 GLU A CA 1
ATOM 1300 C C . GLU A 1 166 ? 31.948 1.120 -32.373 1.00 86.38 166 GLU A C 1
ATOM 1302 O O . GLU A 1 166 ? 32.795 1.378 -33.231 1.00 86.38 166 GLU A O 1
ATOM 1307 N N . ARG A 1 167 ? 31.190 0.017 -32.448 1.00 81.31 167 ARG A N 1
ATOM 1308 C CA . ARG A 1 167 ? 31.325 -0.958 -33.542 1.00 81.31 167 ARG A CA 1
ATOM 1309 C C . ARG A 1 167 ? 31.002 -0.348 -34.903 1.00 81.31 167 ARG A C 1
ATOM 1311 O O . ARG A 1 167 ? 31.767 -0.556 -35.844 1.00 81.31 167 ARG A O 1
ATOM 1318 N N . TYR A 1 168 ? 29.930 0.433 -35.019 1.00 82.38 168 TYR A N 1
ATOM 1319 C CA . TYR A 1 168 ? 29.598 1.111 -36.275 1.00 82.38 168 TYR A CA 1
ATOM 1320 C C . TYR A 1 168 ? 30.686 2.097 -36.700 1.00 82.38 168 TYR A C 1
ATOM 1322 O O . TYR A 1 168 ? 31.068 2.106 -37.868 1.00 82.38 168 TYR A O 1
ATOM 1330 N N . ARG A 1 169 ? 31.255 2.862 -35.759 1.00 81.31 169 ARG A N 1
ATOM 1331 C CA . ARG A 1 169 ? 32.391 3.749 -36.050 1.00 81.31 16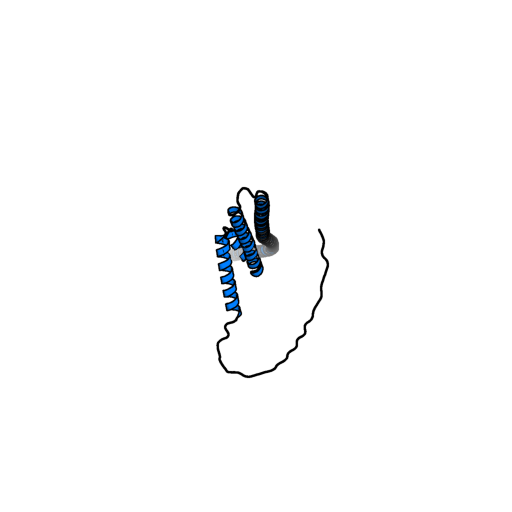9 ARG A CA 1
ATOM 1332 C C . ARG A 1 169 ? 33.597 2.971 -36.568 1.00 81.31 169 ARG A C 1
ATOM 1334 O O . ARG A 1 169 ? 34.193 3.395 -37.550 1.00 81.31 169 ARG A O 1
ATOM 1341 N N . THR A 1 170 ? 33.926 1.819 -35.979 1.00 80.62 170 THR A N 1
ATOM 1342 C CA . THR A 1 170 ? 35.049 0.995 -36.468 1.00 80.62 170 THR A CA 1
ATOM 1343 C C . THR A 1 170 ? 34.808 0.414 -37.863 1.00 80.62 170 THR A C 1
ATOM 1345 O O . THR A 1 170 ? 35.723 0.404 -38.682 1.00 80.62 170 THR A O 1
ATOM 1348 N N . LEU A 1 171 ? 33.578 -0.014 -38.168 1.00 77.50 171 LEU A N 1
ATOM 1349 C CA . LEU A 1 171 ? 33.214 -0.551 -39.484 1.00 77.50 171 LEU A CA 1
ATOM 1350 C C . LEU A 1 171 ? 33.133 0.531 -40.569 1.00 77.50 171 LEU A C 1
ATOM 1352 O O . LEU A 1 171 ? 33.350 0.235 -41.741 1.00 77.50 171 LEU A O 1
ATOM 1356 N N . ALA A 1 172 ? 32.851 1.782 -40.201 1.00 78.88 172 ALA A N 1
ATOM 1357 C CA . ALA A 1 172 ? 32.779 2.891 -41.147 1.00 78.88 172 ALA A CA 1
ATOM 1358 C C . ALA A 1 172 ? 34.155 3.299 -41.707 1.00 78.88 172 ALA A C 1
ATOM 1360 O O . ALA A 1 172 ? 34.228 3.783 -42.834 1.00 78.88 172 ALA A O 1
ATOM 1361 N N . ILE A 1 173 ? 35.243 3.079 -40.959 1.00 76.56 173 ILE A N 1
ATOM 1362 C CA . ILE A 1 173 ? 36.613 3.460 -41.352 1.00 76.56 173 ILE A CA 1
ATOM 1363 C C . ILE A 1 173 ? 37.018 2.881 -42.723 1.00 76.56 173 ILE A C 1
ATOM 1365 O O . ILE A 1 173 ? 37.382 3.672 -43.595 1.00 76.56 173 ILE A O 1
ATOM 1369 N N . PRO A 1 174 ? 36.940 1.558 -42.976 1.00 80.56 174 PRO A N 1
ATOM 1370 C CA . PRO A 1 174 ? 37.302 1.009 -44.282 1.00 80.56 174 PRO A CA 1
ATOM 1371 C C . PRO A 1 174 ? 36.369 1.487 -45.402 1.00 80.56 174 PRO A C 1
ATOM 1373 O O . PRO A 1 174 ? 36.833 1.740 -46.509 1.00 80.56 174 PRO A O 1
ATOM 1376 N N . ILE A 1 175 ? 35.075 1.683 -45.126 1.00 77.50 175 ILE A N 1
ATOM 1377 C CA . ILE A 1 175 ? 34.107 2.174 -46.122 1.00 77.50 175 ILE A CA 1
ATOM 1378 C C . ILE A 1 175 ? 34.491 3.588 -46.576 1.00 77.50 175 ILE A C 1
ATOM 1380 O O . ILE A 1 175 ? 34.614 3.845 -47.773 1.00 77.50 175 ILE A O 1
ATOM 1384 N N . LEU A 1 176 ? 34.767 4.482 -45.627 1.00 80.06 176 LEU A N 1
ATOM 1385 C CA . LEU A 1 176 ? 35.244 5.839 -45.903 1.00 80.06 176 LEU A CA 1
ATOM 1386 C C . LEU A 1 176 ? 36.565 5.833 -46.682 1.00 80.06 176 LEU A C 1
ATOM 1388 O O . LEU A 1 176 ? 36.715 6.582 -47.641 1.00 80.06 176 LEU A O 1
ATOM 1392 N N . GLN A 1 177 ? 37.504 4.955 -46.323 1.00 83.31 177 GLN A N 1
ATOM 1393 C CA . GLN A 1 177 ? 38.766 4.813 -47.055 1.00 83.31 177 GLN A CA 1
ATOM 1394 C C . GLN A 1 177 ? 38.546 4.366 -48.504 1.00 83.31 177 GLN A C 1
ATOM 1396 O O . GLN A 1 177 ? 39.167 4.919 -49.410 1.00 83.31 177 GLN A O 1
ATOM 1401 N N . THR A 1 178 ? 37.645 3.408 -48.742 1.00 86.12 178 THR A N 1
ATOM 1402 C CA . THR A 1 178 ? 37.333 2.947 -50.104 1.00 86.12 178 THR A CA 1
ATOM 1403 C C . THR A 1 178 ? 36.641 4.018 -50.940 1.00 86.12 178 THR A C 1
ATOM 1405 O O . THR A 1 178 ? 37.007 4.199 -52.098 1.00 86.12 178 THR A O 1
ATOM 1408 N N . LEU A 1 179 ? 35.703 4.775 -50.362 1.00 88.31 179 LEU A N 1
ATOM 1409 C CA . LEU A 1 179 ? 35.041 5.881 -51.056 1.00 88.31 179 LEU A CA 1
ATOM 1410 C C . LEU A 1 179 ? 36.032 6.988 -51.420 1.00 88.31 179 LEU A C 1
ATOM 1412 O O . LEU A 1 179 ? 36.084 7.398 -52.575 1.00 88.31 179 LEU A O 1
ATOM 1416 N N . ASN A 1 180 ? 36.888 7.389 -50.479 1.00 89.25 180 ASN A N 1
ATOM 1417 C CA . ASN A 1 180 ? 37.920 8.394 -50.736 1.00 89.25 180 ASN A CA 1
ATOM 1418 C C . ASN A 1 180 ? 38.922 7.925 -51.806 1.00 89.25 180 ASN A C 1
ATOM 1420 O O . ASN A 1 180 ? 39.373 8.716 -52.632 1.00 89.25 180 ASN A O 1
ATOM 1424 N N . ALA A 1 181 ? 39.271 6.634 -51.818 1.00 88.62 181 ALA A N 1
ATOM 1425 C CA . ALA A 1 181 ? 40.147 6.066 -52.838 1.00 88.62 181 ALA A CA 1
ATOM 1426 C C . ALA A 1 181 ? 39.494 6.060 -54.231 1.00 88.62 181 ALA A C 1
ATOM 1428 O O . ALA A 1 181 ? 40.168 6.348 -55.222 1.00 88.62 181 ALA A O 1
ATOM 1429 N N . LEU A 1 182 ? 38.192 5.767 -54.314 1.00 91.44 182 LEU A N 1
ATOM 1430 C CA . LEU A 1 182 ? 37.429 5.845 -55.561 1.00 91.44 182 LEU A CA 1
ATOM 1431 C C . LEU A 1 182 ? 37.332 7.286 -56.069 1.00 91.44 182 LEU A C 1
ATOM 1433 O O . LEU A 1 182 ? 37.596 7.532 -57.244 1.00 91.44 182 LEU A O 1
ATOM 1437 N N . GLU A 1 183 ? 37.041 8.241 -55.187 1.00 93.31 183 GLU A N 1
ATOM 1438 C CA . GLU A 1 183 ? 36.974 9.661 -55.537 1.00 93.31 183 GLU A CA 1
ATOM 1439 C C . GLU A 1 183 ? 38.329 10.177 -56.049 1.00 93.31 183 GLU A C 1
ATOM 1441 O O . GLU A 1 183 ? 38.404 10.788 -57.116 1.00 93.31 183 GLU A O 1
ATOM 1446 N N . ALA A 1 184 ? 39.430 9.832 -55.374 1.00 91.25 184 ALA A N 1
ATOM 1447 C CA . ALA A 1 184 ? 40.776 10.174 -55.831 1.00 91.25 184 ALA A CA 1
ATOM 1448 C C . ALA A 1 184 ? 41.123 9.537 -57.192 1.00 91.25 184 ALA A C 1
ATOM 1450 O O . ALA A 1 184 ? 41.783 10.163 -58.026 1.00 91.25 184 ALA A O 1
ATOM 1451 N N . ALA A 1 185 ? 40.675 8.304 -57.448 1.00 89.94 185 ALA A N 1
ATOM 1452 C CA . ALA A 1 185 ? 40.875 7.640 -58.734 1.00 89.94 185 ALA A CA 1
ATOM 1453 C C . ALA A 1 185 ? 40.058 8.294 -59.863 1.00 89.94 185 ALA A C 1
ATOM 1455 O O . ALA A 1 185 ? 40.542 8.397 -60.993 1.00 89.94 185 ALA A O 1
ATOM 1456 N N . GLU A 1 186 ? 38.843 8.765 -59.577 1.00 90.38 186 GLU A N 1
ATOM 1457 C CA . GLU A 1 186 ? 38.040 9.522 -60.536 1.00 90.38 186 GLU A CA 1
ATOM 1458 C C . GLU A 1 186 ? 38.655 10.879 -60.870 1.00 90.38 186 GLU A C 1
ATOM 1460 O O . GLU A 1 186 ? 38.690 11.249 -62.045 1.00 90.38 186 GLU A O 1
ATOM 1465 N N . VAL A 1 187 ? 39.168 11.601 -59.871 1.00 91.69 187 VAL A N 1
ATOM 1466 C CA . VAL A 1 187 ? 39.855 12.884 -60.080 1.00 91.69 187 VAL A CA 1
ATOM 1467 C C . VAL A 1 187 ? 41.062 12.693 -60.996 1.00 91.69 187 VAL A C 1
ATOM 1469 O O . VAL A 1 187 ? 41.137 13.351 -62.033 1.00 91.69 187 VAL A O 1
ATOM 1472 N N . ARG A 1 188 ? 41.914 11.697 -60.718 1.00 88.12 188 ARG A N 1
ATOM 1473 C CA . ARG A 1 188 ? 43.061 11.361 -61.582 1.00 88.12 188 ARG A CA 1
ATOM 1474 C C . ARG A 1 188 ? 42.639 10.994 -63.003 1.00 88.12 188 ARG A C 1
ATOM 1476 O O . ARG A 1 188 ? 43.269 11.415 -63.965 1.00 88.12 188 ARG A O 1
ATOM 1483 N N . LYS A 1 189 ? 41.550 10.234 -63.170 1.00 89.06 189 LYS A N 1
ATOM 1484 C CA . LYS A 1 189 ? 41.014 9.919 -64.508 1.00 89.06 189 LYS A CA 1
ATOM 1485 C C . LYS A 1 189 ? 40.541 11.167 -65.251 1.00 89.06 189 LYS A C 1
ATOM 1487 O O . LYS A 1 189 ? 40.699 11.234 -66.467 1.00 89.06 189 LYS A O 1
ATOM 1492 N N . ARG A 1 190 ? 39.936 12.133 -64.556 1.00 90.50 190 ARG A N 1
ATOM 1493 C CA . ARG A 1 190 ? 39.504 13.405 -65.157 1.00 90.50 190 ARG A CA 1
ATOM 1494 C C . ARG A 1 190 ? 40.702 14.283 -65.525 1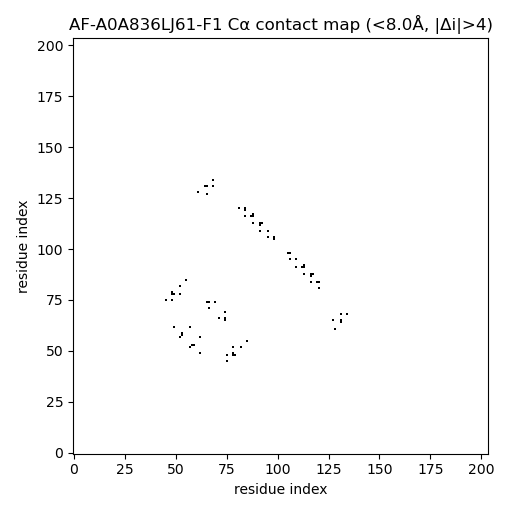.00 90.50 190 ARG A C 1
ATOM 1496 O O . ARG A 1 190 ? 40.653 14.926 -66.564 1.00 90.50 190 ARG A O 1
ATOM 1503 N N . GLU A 1 191 ? 41.757 14.290 -64.717 1.00 88.56 191 GLU A N 1
ATOM 1504 C CA . GLU A 1 191 ? 43.010 15.007 -65.001 1.00 88.56 191 GLU A CA 1
ATOM 1505 C C . GLU A 1 191 ? 43.726 14.431 -66.227 1.00 88.56 191 GLU A C 1
ATOM 1507 O O . GLU A 1 191 ? 43.968 15.168 -67.178 1.00 88.56 191 GLU A O 1
ATOM 1512 N N . LEU A 1 192 ? 43.927 13.110 -66.282 1.00 86.62 192 LEU A N 1
ATOM 1513 C CA . LEU A 1 192 ? 44.541 12.440 -67.437 1.00 86.62 192 LEU A CA 1
ATOM 1514 C C . LEU A 1 192 ? 43.756 12.667 -68.737 1.00 86.62 192 LEU A C 1
ATOM 1516 O O . LEU A 1 192 ? 44.345 12.847 -69.798 1.00 86.62 192 LEU A O 1
ATOM 1520 N N . ARG A 1 193 ? 42.417 12.690 -68.672 1.00 86.38 193 ARG A N 1
ATOM 1521 C CA . ARG A 1 193 ? 41.586 13.021 -69.843 1.00 86.38 193 ARG A CA 1
ATOM 1522 C C . ARG A 1 193 ? 41.832 14.444 -70.338 1.00 86.38 193 ARG A C 1
ATOM 1524 O O . ARG A 1 193 ? 41.941 14.637 -71.540 1.00 86.38 193 ARG A O 1
ATOM 1531 N N . LYS A 1 194 ? 41.960 15.415 -69.429 1.00 88.25 194 LYS A N 1
ATOM 1532 C CA . LYS A 1 194 ? 42.275 16.806 -69.789 1.00 88.25 194 LYS A CA 1
ATOM 1533 C C . LYS A 1 194 ? 43.676 16.938 -70.385 1.00 88.25 194 LYS A C 1
ATOM 1535 O O . LYS A 1 194 ? 43.857 17.705 -71.320 1.00 88.25 194 LYS A O 1
ATOM 1540 N N . GLU A 1 195 ? 44.660 16.211 -69.861 1.00 84.81 195 GLU A N 1
ATOM 1541 C CA . GLU A 1 195 ? 46.020 16.183 -70.418 1.00 84.81 195 GLU A CA 1
ATOM 1542 C C . GLU A 1 195 ? 46.026 15.611 -71.839 1.00 84.81 195 GLU A C 1
ATOM 1544 O O . GLU A 1 195 ? 46.526 16.264 -72.749 1.00 84.81 195 GLU A O 1
ATOM 1549 N N . MET A 1 196 ? 45.357 14.475 -72.061 1.00 82.44 196 MET A N 1
ATOM 1550 C CA . MET A 1 196 ? 45.204 13.896 -73.400 1.00 82.44 196 MET A CA 1
ATOM 1551 C C . MET A 1 196 ? 44.472 14.828 -74.374 1.00 82.44 196 MET A C 1
ATOM 1553 O O . MET A 1 196 ? 44.875 14.947 -75.527 1.00 82.44 196 MET A O 1
ATOM 1557 N N . GLU A 1 197 ? 43.396 15.491 -73.937 1.00 85.88 197 GLU A N 1
ATOM 1558 C CA . GLU A 1 197 ? 42.691 16.486 -74.756 1.00 85.88 197 GLU A CA 1
ATOM 1559 C C . GLU A 1 197 ? 43.616 17.651 -75.137 1.00 85.88 197 GLU A C 1
ATOM 1561 O O . GLU A 1 197 ? 43.620 18.083 -76.289 1.00 85.88 197 GLU A O 1
ATOM 1566 N N . ASN A 1 198 ? 44.444 18.123 -74.202 1.00 83.75 198 ASN A N 1
ATOM 1567 C CA . ASN A 1 198 ? 45.419 19.180 -74.465 1.00 83.75 198 ASN A CA 1
ATOM 1568 C C . ASN A 1 198 ? 46.534 18.735 -75.424 1.00 83.75 198 ASN A C 1
ATOM 1570 O O . ASN A 1 198 ? 46.960 19.538 -76.254 1.00 83.75 198 ASN A O 1
ATOM 1574 N N . ASP A 1 199 ? 46.997 17.488 -75.337 1.00 81.50 199 ASP A N 1
ATOM 1575 C CA . ASP A 1 199 ? 48.022 16.952 -76.239 1.00 81.50 199 ASP A CA 1
ATOM 1576 C C . ASP A 1 199 ? 47.477 16.783 -77.668 1.00 81.50 199 ASP A C 1
ATOM 1578 O O . ASP A 1 199 ? 48.118 17.219 -78.623 1.00 81.50 199 ASP A O 1
ATOM 1582 N N . ILE A 1 200 ? 46.239 16.296 -77.823 1.00 79.75 200 ILE A N 1
ATOM 1583 C CA . ILE A 1 200 ? 45.553 16.217 -79.128 1.00 79.75 200 ILE A CA 1
ATOM 1584 C C . ILE A 1 200 ? 45.392 17.607 -79.764 1.00 79.75 200 ILE A C 1
ATOM 1586 O O . ILE A 1 200 ? 45.515 17.755 -80.979 1.00 79.75 200 ILE A O 1
ATOM 1590 N N . LEU A 1 201 ? 45.111 18.638 -78.961 1.00 77.19 201 LEU A N 1
ATOM 1591 C CA . LEU A 1 201 ? 44.998 20.016 -79.450 1.00 77.19 201 LEU A CA 1
ATOM 1592 C C . LEU A 1 201 ? 46.347 20.630 -79.856 1.00 77.19 201 LEU A C 1
ATOM 1594 O O . LEU A 1 201 ? 46.347 21.582 -80.630 1.00 77.19 201 LEU A O 1
ATOM 1598 N N . ARG A 1 202 ? 47.476 20.122 -79.346 1.00 71.56 202 ARG A N 1
ATOM 1599 C CA . ARG A 1 202 ? 48.827 20.596 -79.697 1.00 71.56 202 ARG A CA 1
ATOM 1600 C C . ARG A 1 202 ? 49.402 19.930 -80.944 1.00 71.56 202 ARG A C 1
ATOM 1602 O O . ARG A 1 202 ? 50.249 20.530 -81.595 1.00 71.56 202 ARG A O 1
ATOM 1609 N N . GLU A 1 203 ? 48.978 18.709 -81.260 1.00 67.25 203 GLU A N 1
ATOM 1610 C CA . GLU A 1 203 ? 49.425 17.972 -82.453 1.00 67.25 203 GLU A CA 1
ATOM 1611 C C . GLU A 1 203 ? 48.704 18.390 -83.752 1.00 67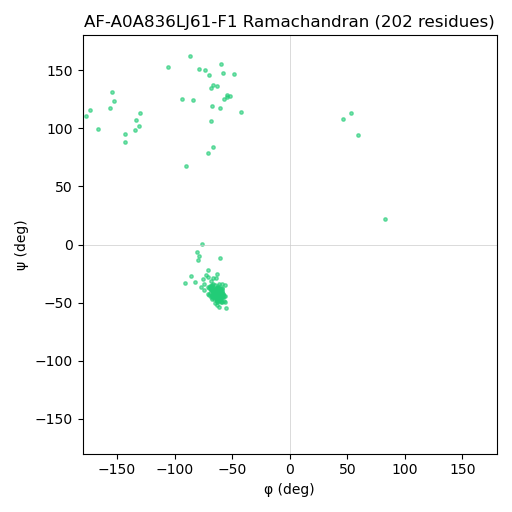.25 203 GLU A C 1
ATOM 1613 O O . GLU A 1 203 ? 49.078 17.927 -84.831 1.00 67.25 203 GLU A O 1
ATOM 1618 N N . ARG A 1 204 ? 47.685 19.255 -83.669 1.00 54.28 204 ARG A N 1
ATOM 1619 C CA . ARG A 1 204 ? 46.874 19.730 -84.800 1.00 54.28 204 ARG A CA 1
ATOM 1620 C C . ARG A 1 204 ? 47.229 21.154 -85.212 1.00 54.28 204 ARG A C 1
ATOM 1622 O O . ARG A 1 204 ? 47.197 21.407 -86.437 1.00 54.28 204 ARG A O 1
#

pLDDT: mean 76.57, std 18.37, range [30.77, 97.19]

Organism: NCBI:txid2761500

Sequence (204 aa):
MRCCRHLLTAAASAAVSTSASSSGSVDARPAVPASDKSESSAETAMRSLYRRLLKAGEEGRMMQHCLTVNPLSDSVAYGLRLLRLHRGLTTVDAMAQRTPWWHVGKRVRQGLVRRYYAWKLLSLRLQLRSRNAIADVLVYLLFIIVCVLLYEIYRVCRIGVNRAEERYRTLAIPILQTLNALEAAEVRKRELRKEMENDILRER

Foldseek 3Di:
DDDDDDDDDDDDDDDDDDDDDDDDDDDPDPCPDPVVVVVVVLVVVVVVLLVVCVVLVDDNVLLVLCCVPDPSVVSVVLSVVLVVLSVQLVVLVVVLVPDDPVPVVVNVVSVVSNVVSVVVNVVSVVVSVVVSVVVVVVVVVVVVVVVVVVVVVVVVVVVVVVVVVVVVVVVVVVVVVVVVVVVVVVVVVVVVVVVVVVVVVVVD

Secondary structure (DSSP, 8-state):
---------------------------------HHHHHHHHHHHHHHHHHHHHHHTT--HHHHHHHHHHS-HHHHHHHHHHHHHHHHHHHHHHHHHHTS-TT-HHHHHHHHHHHHHHHHHHHHHHHHHHHHHHHHHHHHHHHHHHHHHHHHHHHHHHHHHHHHHHHHHHHHHHHHHHHHHHHHHHHHHHHHHHHHHHHHHHH--

Mean predicted aligned error: 16.88 Å